Protein AF-0000000079470439 (afdb_homodimer)

Sequence (330 aa):
MTAFVLTSASAAAEPKSEARTAVFQNLIDCKGKTEAAERLACYDAAVSSLDVAEKKGDIVVVDRDQARAARKQAFGFTMPSLAMFDRGEKPEDLDRVTTTVVRAYQGGDRRWTVELEGGAVWAQNDDETLGRAPKPGSKAEIRKASMGYFMNLDGQHAVRARRVKMTAFVLTSASAAAEPKSEARTAVFQNLIDCKGKTEAAERLACYDAAVSSLDVAEKKGDIVVVDRDQARAARKQAFGFTMPSLAMFDRGEKPEDLDRVTTTVVRAYQGGDRRWTVELEGGAVWAQNDDETLGRAPKPGSKAEIRKASMGYFMNLDGQHAVRARRVK

Foldseek 3Di:
DDPPPPDPPPPPPPPPPPDDDPLVVQQVCLVVDDDPVSSVVSNVVSVVVVVVCCVVVVDDDDDLVRLLVVLLLCPQHDDVVSVVSCPPPDPQSNFKDKFWFQDWDADPLRWIWTATPVGWIKTFDDNDDWPDGADGGWIWMWGDDPPAIWIDTNNTDTTGMHTDD/DPPPPPPPPPPPPPPPPPDDDPLVVQQVCLVVDDDPVSSVVSNVVSVVVVVVCCVVVVDDDDDLVRLLVVLLLCPQHDDVVSVVSCPPPDPQSNFKDKFWFQDWDADPLRWIWTATPVGWIKTFDDNDDWPDGADGGWIWMWGDDPPAIWIDTNNTDTTGMHTDD

Radius of gyration: 25.63 Å; Cα contacts (8 Å, |Δi|>4): 500; chains: 2; bounding box: 49×72×101 Å

Secondary structure (DSSP, 8-state):
---------------------HHHHHHHHGGG--SHHHHHHHHHHHHHHHHHHHHHTSEEEEEHHHHHHHHHHHTTS--GGGGGGGTT--HHHHTEEEEEEEEEEE-TTS-EEEEETTS-EEEE-S----SS---TT-EEEEEEETTEEEEEETT---EEEEE--/---------------------HHHHHHHHGGG--SHHHHHHHHHHHHHHHHHHHHHTSEEEEEHHHHHHHHHHHTTS--GGGGGGGTT--HHHHTEEEEEEEEEEE-TTS-EEEEETTS-EEEE-S----SS---TT-EEEEEEETTEEEEEETTPPPEEEEE--

Structure (mmCIF, N/CA/C/O backbone):
data_AF-0000000079470439-model_v1
#
loop_
_entity.id
_entity.type
_entity.pdbx_description
1 polymer 'Uncharacterized protein'
#
loop_
_atom_site.group_PDB
_atom_site.id
_atom_site.type_symbol
_atom_site.label_atom_id
_atom_site.label_alt_id
_atom_site.label_comp_id
_atom_site.label_asym_id
_atom_site.label_entity_id
_atom_site.label_seq_id
_atom_site.pdbx_PDB_ins_code
_atom_site.Cartn_x
_atom_site.Cartn_y
_atom_site.Cartn_z
_atom_site.occupancy
_atom_site.B_iso_or_equiv
_atom_site.auth_seq_id
_atom_site.auth_comp_id
_atom_site.auth_asym_id
_atom_site.auth_atom_id
_atom_site.pdbx_PDB_model_num
ATOM 1 N N . MET A 1 1 ? 21.875 27.172 -49.875 1 40.75 1 MET A N 1
ATOM 2 C CA . MET A 1 1 ? 20.797 26.312 -49.406 1 40.75 1 MET A CA 1
ATOM 3 C C . MET A 1 1 ? 20.938 26.047 -47.906 1 40.75 1 MET A C 1
ATOM 5 O O . MET A 1 1 ? 21.828 25.297 -47.469 1 40.75 1 MET A O 1
ATOM 9 N N . THR A 1 2 ? 20.594 27.047 -47.062 1 48.03 2 THR A N 1
ATOM 10 C CA . THR A 1 2 ? 20.766 27.047 -45.594 1 48.03 2 THR A CA 1
ATOM 11 C C . THR A 1 2 ? 19.734 26.141 -44.938 1 48.03 2 THR A C 1
ATOM 13 O O . THR A 1 2 ? 18.531 26.328 -45.094 1 48.03 2 THR A O 1
ATOM 16 N N . ALA A 1 3 ? 20.125 24.828 -44.688 1 50.94 3 ALA A N 1
ATOM 17 C CA . ALA A 1 3 ? 19.297 23.859 -43.969 1 50.94 3 ALA A CA 1
ATOM 18 C C . ALA A 1 3 ? 18.938 24.344 -42.562 1 50.94 3 ALA A C 1
ATOM 20 O O . ALA A 1 3 ? 19.828 24.656 -41.781 1 50.94 3 ALA A O 1
ATOM 21 N N . PHE A 1 4 ? 17.75 24.953 -42.406 1 51.19 4 PHE A N 1
ATOM 22 C CA . PHE A 1 4 ? 17.266 25.359 -41.094 1 51.19 4 PHE A CA 1
ATOM 23 C C . PHE A 1 4 ? 16.953 24.156 -40.219 1 51.19 4 PHE A C 1
ATOM 25 O O . PHE A 1 4 ? 16.078 23.344 -40.562 1 51.19 4 PHE A O 1
ATOM 32 N N . VAL A 1 5 ? 17.969 23.688 -39.438 1 51.62 5 VAL A N 1
ATOM 33 C CA . VAL A 1 5 ? 17.719 22.625 -38.5 1 51.62 5 VAL A CA 1
ATOM 34 C C . VAL A 1 5 ? 16.766 23.125 -37.406 1 51.62 5 VAL A C 1
ATOM 36 O O . VAL A 1 5 ? 17.094 24.062 -36.688 1 51.62 5 VAL A O 1
ATOM 39 N N . LEU A 1 6 ? 15.469 22.859 -37.562 1 48.62 6 LEU A N 1
ATOM 40 C CA . LEU A 1 6 ? 14.492 23.109 -36.5 1 48.62 6 LEU A CA 1
ATOM 41 C C . LEU A 1 6 ? 14.727 22.172 -35.312 1 48.62 6 LEU A C 1
ATOM 43 O O . LEU A 1 6 ? 14.547 20.953 -35.438 1 48.62 6 LEU A O 1
ATOM 47 N N . THR A 1 7 ? 15.523 22.609 -34.344 1 48.16 7 THR A N 1
ATOM 48 C CA . THR A 1 7 ? 15.648 21.859 -33.094 1 48.16 7 THR A CA 1
ATOM 49 C C . THR A 1 7 ? 14.336 21.891 -32.312 1 48.16 7 THR A C 1
ATOM 51 O O . THR A 1 7 ? 13.82 22.953 -31.984 1 48.16 7 THR A O 1
ATOM 54 N N . SER A 1 8 ? 13.477 20.844 -32.406 1 47.97 8 SER A N 1
ATOM 55 C CA . SER A 1 8 ? 12.305 20.672 -31.547 1 47.97 8 SER A CA 1
ATOM 56 C C . SER A 1 8 ? 12.711 20.438 -30.109 1 47.97 8 SER A C 1
ATOM 58 O O . SER A 1 8 ? 13.43 19.484 -29.797 1 47.97 8 SER A O 1
ATOM 60 N N . ALA A 1 9 ? 12.766 21.469 -29.281 1 46.66 9 ALA A N 1
ATOM 61 C CA . ALA A 1 9 ? 12.938 21.344 -27.844 1 46.66 9 ALA A CA 1
ATOM 62 C C . ALA A 1 9 ? 11.836 20.469 -27.234 1 46.66 9 ALA A C 1
ATOM 64 O O . ALA A 1 9 ? 10.648 20.797 -27.328 1 46.66 9 ALA A O 1
ATOM 65 N N . SER A 1 10 ? 12.031 19.156 -27.094 1 43.12 10 SER A N 1
ATOM 66 C CA . SER A 1 10 ? 11.125 18.297 -26.328 1 43.12 10 SER A CA 1
ATOM 67 C C . SER A 1 10 ? 10.945 18.828 -24.906 1 43.12 10 SER A C 1
ATOM 69 O O . SER A 1 10 ? 11.914 18.969 -24.172 1 43.12 10 SER A O 1
ATOM 71 N N . ALA A 1 11 ? 10.016 19.719 -24.625 1 35.94 11 ALA A N 1
ATOM 72 C CA . ALA A 1 11 ? 9.695 20.062 -23.234 1 35.94 11 ALA A CA 1
ATOM 73 C C . ALA A 1 11 ? 9.57 18.812 -22.375 1 35.94 11 ALA A C 1
ATOM 75 O O . ALA A 1 11 ? 8.695 17.969 -22.609 1 35.94 11 ALA A O 1
ATOM 76 N N . ALA A 1 12 ? 10.625 18.297 -21.734 1 35.34 12 ALA A N 1
ATOM 77 C CA . ALA A 1 12 ? 10.555 17.25 -20.719 1 35.34 12 ALA A CA 1
ATOM 78 C C . ALA A 1 12 ? 9.391 17.484 -19.766 1 35.34 12 ALA A C 1
ATOM 80 O O . ALA A 1 12 ? 9.219 18.594 -19.25 1 35.34 12 ALA A O 1
ATOM 81 N N . ALA A 1 13 ? 8.273 16.828 -19.875 1 38.41 13 ALA A N 1
ATOM 82 C CA . ALA A 1 13 ? 7.164 16.875 -18.922 1 38.41 13 ALA A CA 1
ATOM 83 C C . ALA A 1 13 ? 7.684 16.906 -17.484 1 38.41 13 ALA A C 1
ATOM 85 O O . ALA A 1 13 ? 8.555 16.125 -17.109 1 38.41 13 ALA A O 1
ATOM 86 N N . GLU A 1 14 ? 7.773 18.031 -16.797 1 36.03 14 GLU A N 1
ATOM 87 C CA . GLU A 1 14 ? 8.125 18.094 -15.383 1 36.03 14 GLU A CA 1
ATOM 88 C C . GLU A 1 14 ? 7.512 16.922 -14.609 1 36.03 14 GLU A C 1
ATOM 90 O O . GLU A 1 14 ? 6.395 16.5 -14.906 1 36.03 14 GLU A O 1
ATOM 95 N N . PRO A 1 15 ? 8.281 16.078 -14.172 1 35.53 15 PRO A N 1
ATOM 96 C CA . PRO A 1 15 ? 7.613 15.07 -13.344 1 35.53 15 PRO A CA 1
ATOM 97 C C . PRO A 1 15 ? 6.465 15.648 -12.516 1 35.53 15 PRO A C 1
ATOM 99 O O . PRO A 1 15 ? 6.602 16.734 -11.945 1 35.53 15 PRO A O 1
ATOM 102 N N . LYS A 1 16 ? 5.285 15.594 -13.016 1 37.78 16 LYS A N 1
ATOM 103 C CA . LYS A 1 16 ? 4.141 16.016 -12.211 1 37.78 16 LYS A CA 1
ATOM 104 C C . LYS A 1 16 ? 4.441 15.898 -10.719 1 37.78 16 LYS A C 1
ATOM 106 O O . LYS A 1 16 ? 4.715 14.812 -10.219 1 37.78 16 LYS A O 1
ATOM 111 N N . SER A 1 17 ? 5.195 16.766 -10.023 1 42.69 17 SER A N 1
ATOM 112 C CA . SER A 1 17 ? 5.328 16.828 -8.57 1 42.69 17 SER A CA 1
ATOM 113 C C . SER A 1 17 ? 4.152 16.156 -7.875 1 42.69 17 SER A C 1
ATOM 115 O O . SER A 1 17 ? 2.992 16.406 -8.211 1 42.69 17 SER A O 1
ATOM 117 N N . GLU A 1 18 ? 4.195 14.969 -7.504 1 52.44 18 GLU A N 1
ATOM 118 C CA . GLU A 1 18 ? 3.152 14.297 -6.734 1 52.44 18 GLU A CA 1
ATOM 119 C C . GLU A 1 18 ? 2.42 15.281 -5.824 1 52.44 18 GLU A C 1
ATOM 121 O O . GLU A 1 18 ? 3.033 15.906 -4.953 1 52.44 18 GLU A O 1
ATOM 126 N N . ALA A 1 19 ? 1.409 16.062 -6.23 1 60.09 19 ALA A N 1
ATOM 127 C CA . ALA A 1 19 ? 0.639 17.188 -5.727 1 60.09 19 ALA A CA 1
ATOM 128 C C . ALA A 1 19 ? 0.191 16.953 -4.285 1 60.09 19 ALA A C 1
ATOM 130 O O . ALA A 1 19 ? -0.31 15.875 -3.955 1 60.09 19 ALA A O 1
ATOM 131 N N . ARG A 1 20 ? 0.868 17.734 -3.291 1 73.56 20 ARG A N 1
ATOM 132 C CA . ARG A 1 20 ? 0.376 17.828 -1.921 1 73.56 20 ARG A CA 1
ATOM 133 C C . ARG A 1 20 ? -1.144 17.953 -1.893 1 73.56 20 ARG A C 1
ATOM 135 O O . ARG A 1 20 ? -1.734 18.594 -2.768 1 73.56 20 ARG A O 1
ATOM 142 N N . THR A 1 21 ? -1.7 17.281 -1.004 1 89.25 21 THR A N 1
ATOM 143 C CA . THR A 1 21 ? -3.141 17.422 -0.837 1 89.25 21 THR A CA 1
ATOM 144 C C . THR A 1 21 ? -3.51 18.875 -0.593 1 89.25 21 THR A C 1
ATOM 146 O O . THR A 1 21 ? -2.73 19.641 -0.006 1 89.25 21 THR A O 1
ATOM 149 N N . ALA A 1 22 ? -4.602 19.344 -1.025 1 91.69 22 ALA A N 1
ATOM 150 C CA . ALA A 1 22 ? -5.031 20.734 -0.934 1 91.69 22 ALA A CA 1
ATOM 151 C C . ALA A 1 22 ? -5.039 21.203 0.515 1 91.69 22 ALA A C 1
ATOM 153 O O . ALA A 1 22 ? -4.586 22.312 0.813 1 91.69 22 ALA A O 1
ATOM 154 N N . VAL A 1 23 ? -5.52 20.406 1.361 1 93.81 23 VAL A N 1
ATOM 155 C CA . VAL A 1 23 ? -5.641 20.797 2.76 1 93.81 23 VAL A CA 1
ATOM 156 C C . VAL A 1 23 ? -4.254 21 3.365 1 93.81 23 VAL A C 1
ATOM 158 O O . VAL A 1 23 ? -4.043 21.922 4.156 1 93.81 23 VAL A O 1
ATOM 161 N N . PHE A 1 24 ? -3.334 20.172 3.002 1 96.19 24 PHE A N 1
ATOM 162 C CA . PHE A 1 24 ? -1.969 20.297 3.496 1 96.19 24 PHE A CA 1
ATOM 163 C C . PHE A 1 24 ? -1.303 21.547 2.918 1 96.19 24 PHE A C 1
ATOM 165 O O . PHE A 1 24 ? -0.647 22.297 3.643 1 96.19 24 PHE A O 1
ATOM 172 N N . GLN A 1 25 ? -1.511 21.766 1.642 1 96 25 GLN A N 1
ATOM 173 C CA . GLN A 1 25 ? -0.935 22.953 0.997 1 96 25 GLN A CA 1
ATOM 174 C C . GLN A 1 25 ? -1.477 24.234 1.613 1 96 25 GLN A C 1
ATOM 176 O O . GLN A 1 25 ? -0.746 25.219 1.754 1 96 25 GLN A O 1
ATOM 181 N N . ASN A 1 26 ? -2.75 24.234 1.947 1 96.94 26 ASN A N 1
ATOM 182 C CA . ASN A 1 26 ? -3.34 25.406 2.598 1 96.94 26 ASN A CA 1
ATOM 183 C C . ASN A 1 26 ? -2.631 25.734 3.908 1 96.94 26 ASN A C 1
ATOM 185 O O . ASN A 1 26 ? -2.41 26.906 4.223 1 96.94 26 ASN A O 1
ATOM 189 N N . LEU A 1 27 ? -2.281 24.703 4.645 1 98.06 27 LEU A N 1
ATOM 190 C CA . LEU A 1 27 ? -1.555 24.906 5.895 1 98.06 27 LEU A CA 1
ATOM 191 C C . LEU A 1 27 ? -0.186 25.531 5.637 1 98.06 27 LEU A C 1
ATOM 193 O O . LEU A 1 27 ? 0.184 26.516 6.285 1 98.06 27 LEU A O 1
ATOM 197 N N . ILE A 1 28 ? 0.499 25 4.691 1 97.31 28 ILE A N 1
ATOM 198 C CA . ILE A 1 28 ? 1.848 25.469 4.395 1 97.31 28 ILE A CA 1
ATOM 199 C C . ILE A 1 28 ? 1.796 26.906 3.895 1 97.31 28 ILE A C 1
ATOM 201 O O . ILE A 1 28 ? 2.664 27.719 4.227 1 97.31 28 ILE A O 1
ATOM 205 N N . ASP A 1 29 ? 0.798 27.25 3.16 1 97.5 29 ASP A N 1
ATOM 206 C CA . ASP A 1 29 ? 0.661 28.594 2.592 1 97.5 29 ASP A CA 1
ATOM 207 C C . ASP A 1 29 ? 0.5 29.641 3.691 1 97.5 29 ASP A C 1
ATOM 209 O O . ASP A 1 29 ? 0.772 30.828 3.475 1 97.5 29 ASP A O 1
ATOM 213 N N . CYS A 1 30 ? 0.038 29.266 4.789 1 98.69 30 CYS A N 1
ATOM 214 C CA . CYS A 1 30 ? -0.15 30.203 5.891 1 98.69 30 CYS A CA 1
ATOM 215 C C . CYS A 1 30 ? 1.183 30.797 6.336 1 98.69 30 CYS A C 1
ATOM 217 O O . CYS A 1 30 ? 1.224 31.906 6.883 1 98.69 30 CYS A O 1
ATOM 219 N N . LYS A 1 31 ? 2.223 30.062 6.18 1 97.25 31 LYS A N 1
ATOM 220 C CA . LYS A 1 31 ? 3.551 30.547 6.555 1 97.25 31 LYS A CA 1
ATOM 221 C C . LYS A 1 31 ? 3.895 31.844 5.84 1 97.25 31 LYS A C 1
ATOM 223 O O . LYS A 1 31 ? 4.723 32.625 6.32 1 97.25 31 LYS A O 1
ATOM 228 N N . GLY A 1 32 ? 3.268 32.094 4.766 1 97.06 32 GLY A N 1
ATOM 229 C CA . GLY A 1 32 ? 3.617 33.219 3.928 1 97.06 32 GLY A CA 1
ATOM 230 C C . GLY A 1 32 ? 2.965 34.531 4.375 1 97.06 32 GLY A C 1
ATOM 231 O O . GLY A 1 32 ? 3.322 35.594 3.898 1 97.06 32 GLY A O 1
ATOM 232 N N . LYS A 1 33 ? 2.02 34.438 5.305 1 98.12 33 LYS A N 1
ATOM 233 C CA . LYS A 1 33 ? 1.367 35.625 5.816 1 98.12 33 LYS A CA 1
ATOM 234 C C . LYS A 1 33 ? 2.279 36.406 6.777 1 98.12 33 LYS A C 1
ATOM 236 O O . LYS A 1 33 ? 2.791 35.812 7.738 1 98.12 33 LYS A O 1
ATOM 241 N N . THR A 1 34 ? 2.414 37.75 6.652 1 97 34 THR A N 1
ATOM 242 C CA . THR A 1 34 ? 3.383 38.531 7.41 1 97 34 THR A CA 1
ATOM 243 C C . THR A 1 34 ? 2.748 39.094 8.68 1 97 34 THR A C 1
ATOM 245 O O . THR A 1 34 ? 3.412 39.219 9.711 1 97 34 THR A O 1
ATOM 248 N N . GLU A 1 35 ? 1.413 39.406 8.562 1 98 35 GLU A N 1
ATOM 249 C CA . GLU A 1 35 ? 0.72 39.938 9.734 1 98 35 GLU A CA 1
ATOM 250 C C . GLU A 1 35 ? 0.381 38.844 10.727 1 98 35 GLU A C 1
ATOM 252 O O . GLU A 1 35 ? -0.268 37.844 10.367 1 98 35 GLU A O 1
ATOM 257 N N . ALA A 1 36 ? 0.768 39 11.93 1 97.69 36 ALA A N 1
ATOM 258 C CA . ALA A 1 36 ? 0.668 37.938 12.945 1 97.69 36 ALA A CA 1
ATOM 259 C C . ALA A 1 36 ? -0.779 37.5 13.133 1 97.69 36 ALA A C 1
ATOM 261 O O . ALA A 1 36 ? -1.064 36.281 13.188 1 97.69 36 ALA A O 1
ATOM 262 N N . ALA A 1 37 ? -1.664 38.469 13.273 1 97.56 37 ALA A N 1
ATOM 263 C CA . ALA A 1 37 ? -3.062 38.125 13.516 1 97.56 37 ALA A CA 1
ATOM 264 C C . ALA A 1 37 ? -3.652 37.375 12.328 1 97.56 37 ALA A C 1
ATOM 266 O O . ALA A 1 37 ? -4.422 36.406 12.508 1 97.56 37 ALA A O 1
ATOM 267 N N . GLU A 1 38 ? -3.238 37.812 11.141 1 98.19 38 GLU A N 1
ATOM 268 C CA . GLU A 1 38 ? -3.711 37.125 9.938 1 98.19 38 GLU A CA 1
ATOM 269 C C . GLU A 1 38 ? -3.141 35.719 9.836 1 98.19 38 GLU A C 1
ATOM 271 O O . GLU A 1 38 ? -3.844 34.781 9.445 1 98.19 38 GLU A O 1
ATOM 276 N N . ARG A 1 39 ? -1.896 35.562 10.156 1 98.62 39 ARG A N 1
ATOM 277 C CA . ARG A 1 39 ? -1.234 34.281 10.117 1 98.62 39 ARG A CA 1
ATOM 278 C C . ARG A 1 39 ? -1.85 33.312 11.133 1 98.62 39 ARG A C 1
ATOM 280 O O . ARG A 1 39 ? -2.121 32.156 10.812 1 98.62 39 ARG A O 1
ATOM 287 N N . LEU A 1 40 ? -2.111 33.812 12.305 1 98.75 40 LEU A N 1
ATOM 288 C CA . LEU A 1 40 ? -2.727 33 13.336 1 98.75 40 LEU A CA 1
ATOM 289 C C . LEU A 1 40 ? -4.109 32.531 12.906 1 98.75 40 LEU A C 1
ATOM 291 O O . LEU A 1 40 ? -4.461 31.344 13.094 1 98.75 40 LEU A O 1
ATOM 295 N N . ALA A 1 41 ? -4.914 33.5 12.359 1 98.56 41 ALA A N 1
ATOM 296 C CA . ALA A 1 41 ? -6.246 33.125 11.891 1 98.56 41 ALA A CA 1
ATOM 297 C C . ALA A 1 41 ? -6.168 32.062 10.789 1 98.56 41 ALA A C 1
ATOM 299 O O . ALA A 1 41 ? -7 31.156 10.727 1 98.56 41 ALA A O 1
ATOM 300 N N . CYS A 1 42 ? -5.168 32.219 9.906 1 98.88 42 CYS A N 1
ATOM 301 C CA . CYS A 1 42 ? -4.922 31.25 8.844 1 98.88 42 CYS A CA 1
ATOM 302 C C . CYS A 1 42 ? -4.59 29.875 9.414 1 98.88 42 CYS A C 1
ATOM 304 O O . CYS A 1 42 ? -5.168 28.875 9 1 98.88 42 CYS A O 1
ATOM 306 N N . TYR A 1 43 ? -3.713 29.812 10.352 1 98.81 43 TYR A N 1
ATOM 307 C CA . TYR A 1 43 ? -3.34 28.562 11 1 98.81 43 TYR A CA 1
ATOM 308 C C . TYR A 1 43 ? -4.539 27.922 11.695 1 98.81 43 TYR A C 1
ATOM 310 O O . TYR A 1 43 ? -4.773 26.719 11.57 1 98.81 43 TYR A O 1
ATOM 318 N N . ASP A 1 44 ? -5.312 28.734 12.406 1 98.69 44 ASP A N 1
ATOM 319 C CA . ASP A 1 44 ? -6.477 28.203 13.109 1 98.69 44 ASP A CA 1
ATOM 320 C C . ASP A 1 44 ? -7.434 27.516 12.141 1 98.69 44 ASP A C 1
ATOM 322 O O . ASP A 1 44 ? -7.895 26.406 12.398 1 98.69 44 ASP A O 1
ATOM 326 N N . ALA A 1 45 ? -7.633 28.172 11.055 1 98.5 45 ALA A N 1
ATOM 327 C CA . ALA A 1 45 ? -8.555 27.625 10.062 1 98.5 45 ALA A CA 1
ATOM 328 C C . ALA A 1 45 ? -7.977 26.391 9.398 1 98.5 45 ALA A C 1
ATOM 330 O O . ALA A 1 45 ? -8.664 25.375 9.266 1 98.5 45 ALA A O 1
ATOM 331 N N . ALA A 1 46 ? -6.734 26.453 9.016 1 98.5 46 ALA A N 1
ATOM 332 C CA . ALA A 1 46 ? -6.102 25.375 8.281 1 98.5 46 ALA A CA 1
ATOM 333 C C . ALA A 1 46 ? -5.934 24.141 9.156 1 98.5 46 ALA A C 1
ATOM 335 O O . ALA A 1 46 ? -6.172 23.016 8.711 1 98.5 46 ALA A O 1
ATOM 336 N N . VAL A 1 47 ? -5.523 24.328 10.375 1 98.44 47 VAL A N 1
ATOM 337 C CA . VAL A 1 47 ? -5.301 23.203 11.281 1 98.44 47 VAL A CA 1
ATOM 338 C C . VAL A 1 47 ? -6.633 22.531 11.617 1 98.44 47 VAL A C 1
ATOM 340 O O . VAL A 1 47 ? -6.711 21.297 11.695 1 98.44 47 VAL A O 1
ATOM 343 N N . SER A 1 48 ? -7.66 23.375 11.82 1 97.69 48 SER A N 1
ATOM 344 C CA . SER A 1 48 ? -8.984 22.797 12.062 1 97.69 48 SER A CA 1
ATOM 345 C C . SER A 1 48 ? -9.445 21.953 10.883 1 97.69 48 SER A C 1
ATOM 347 O O . SER A 1 48 ? -9.945 20.844 11.07 1 97.69 48 SER A O 1
ATOM 349 N N . SER A 1 49 ? -9.219 22.453 9.734 1 97.62 49 SER A N 1
ATOM 350 C CA . SER A 1 49 ? -9.602 21.719 8.539 1 97.62 49 SER A CA 1
ATOM 351 C C . SER A 1 49 ? -8.789 20.438 8.398 1 97.62 49 SER A C 1
ATOM 353 O O . SER A 1 49 ? -9.328 19.391 8.031 1 97.62 49 SER A O 1
ATOM 355 N N . LEU A 1 50 ? -7.52 20.5 8.648 1 96.81 50 LEU A N 1
ATOM 356 C CA . LEU A 1 50 ? -6.641 19.328 8.555 1 96.81 50 LEU A CA 1
ATOM 357 C C . LEU A 1 50 ? -7.035 18.266 9.578 1 96.81 50 LEU A C 1
ATOM 359 O O . LEU A 1 50 ? -7.066 17.078 9.258 1 96.81 50 LEU A O 1
ATOM 363 N N . ASP A 1 51 ? -7.332 18.688 10.773 1 96 51 ASP A N 1
ATOM 364 C CA . ASP A 1 51 ? -7.746 17.781 11.844 1 96 51 ASP A CA 1
ATOM 365 C C . ASP A 1 51 ? -9.016 17.031 11.453 1 96 51 ASP A C 1
ATOM 367 O O . ASP A 1 51 ? -9.086 15.805 11.594 1 96 51 ASP A O 1
ATOM 371 N N . VAL A 1 52 ? -10.031 17.766 10.938 1 95.5 52 VAL A N 1
ATOM 372 C CA . VAL A 1 52 ? -11.305 17.172 10.531 1 95.5 52 VAL A CA 1
ATOM 373 C C . VAL A 1 52 ? -11.07 16.188 9.375 1 95.5 52 VAL A C 1
ATOM 375 O O . VAL A 1 52 ? -11.617 15.086 9.367 1 95.5 52 VAL A O 1
ATOM 378 N N . ALA A 1 53 ? -10.219 16.578 8.422 1 95.94 53 ALA A N 1
ATOM 379 C CA . ALA A 1 53 ? -9.93 15.734 7.27 1 95.94 53 ALA A CA 1
ATOM 380 C C . ALA A 1 53 ? -9.266 14.422 7.691 1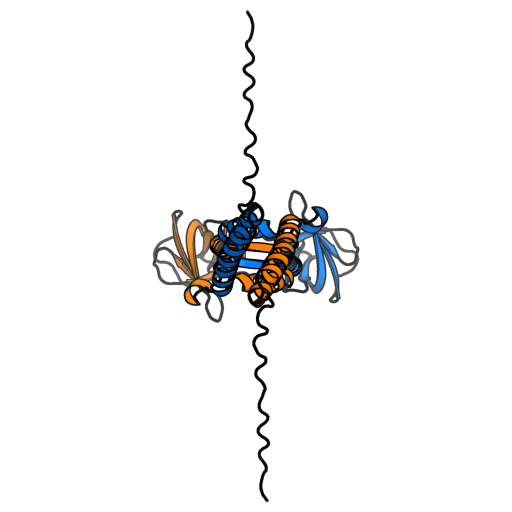 95.94 53 ALA A C 1
ATOM 382 O O . ALA A 1 53 ? -9.594 13.359 7.164 1 95.94 53 ALA A O 1
ATOM 383 N N . GLU A 1 54 ? -8.289 14.5 8.57 1 94.56 54 GLU A N 1
ATOM 384 C CA . GLU A 1 54 ? -7.609 13.305 9.055 1 94.56 54 GLU A CA 1
ATOM 385 C C . GLU A 1 54 ? -8.57 12.398 9.82 1 94.56 54 GLU A C 1
ATOM 387 O O . GLU A 1 54 ? -8.578 11.18 9.602 1 94.56 54 GLU A O 1
ATOM 392 N N . LYS A 1 55 ? -9.461 12.945 10.633 1 92.44 55 LYS A N 1
ATOM 393 C CA . LYS A 1 55 ? -10.398 12.164 11.438 1 92.44 55 LYS A CA 1
ATOM 394 C C . LYS A 1 55 ? -11.43 11.461 10.555 1 92.44 55 LYS A C 1
ATOM 396 O O . LYS A 1 55 ? -11.844 10.344 10.852 1 92.44 55 LYS A O 1
ATOM 401 N N . LYS A 1 56 ? -11.727 12.094 9.484 1 93.12 56 LYS A N 1
ATOM 402 C CA . LYS A 1 56 ? -12.727 11.523 8.586 1 93.12 56 LYS A CA 1
ATOM 403 C C . LYS A 1 56 ? -12.086 10.555 7.598 1 93.12 56 LYS A C 1
ATOM 405 O O . LYS A 1 56 ? -12.797 9.852 6.871 1 93.12 56 LYS A O 1
ATOM 410 N N . GLY A 1 57 ? -10.766 10.602 7.535 1 92.38 57 GLY A N 1
ATOM 411 C CA . GLY A 1 57 ? -10.07 9.703 6.625 1 92.38 57 GLY A CA 1
ATOM 412 C C . GLY A 1 57 ? -9.891 10.281 5.234 1 92.38 57 GLY A C 1
ATOM 413 O O . GLY A 1 57 ? -9.516 9.57 4.301 1 92.38 57 GLY A O 1
ATOM 414 N N . ASP A 1 58 ? -10.211 11.539 5.113 1 94.94 58 ASP A N 1
ATOM 415 C CA . ASP A 1 58 ? -10 12.188 3.822 1 94.94 58 ASP A CA 1
ATOM 416 C C . ASP A 1 58 ? -8.516 12.32 3.514 1 94.94 58 ASP A C 1
ATOM 418 O O . ASP A 1 58 ? -8.125 12.43 2.348 1 94.94 58 ASP A O 1
ATOM 422 N N . ILE A 1 59 ? -7.719 12.359 4.562 1 95.06 59 ILE A N 1
ATOM 423 C CA . ILE A 1 59 ? -6.266 12.266 4.441 1 95.06 59 ILE A CA 1
ATOM 424 C C . ILE A 1 59 ? -5.719 11.312 5.504 1 95.06 59 ILE A C 1
ATOM 426 O O . ILE A 1 59 ? -6.352 11.109 6.543 1 95.06 59 ILE A O 1
ATOM 430 N N . VAL A 1 60 ? -4.688 10.742 5.176 1 94.12 60 VAL A N 1
ATOM 431 C CA . VAL A 1 60 ? -3.955 9.891 6.109 1 94.12 60 VAL A CA 1
ATOM 432 C C . VAL A 1 60 ? -2.488 10.32 6.152 1 94.12 60 VAL A C 1
ATOM 434 O O . VAL A 1 60 ? -1.861 10.516 5.109 1 94.12 60 VAL A O 1
ATOM 437 N N . VAL A 1 61 ? -2.033 10.555 7.293 1 94.69 61 VAL A N 1
ATOM 438 C CA . VAL A 1 61 ? -0.626 10.891 7.48 1 94.69 61 VAL A CA 1
ATOM 439 C C . VAL A 1 61 ? 0.164 9.641 7.848 1 94.69 61 VAL A C 1
ATOM 441 O O . VAL A 1 61 ? -0.069 9.039 8.898 1 94.69 61 VAL A O 1
ATOM 444 N N . VAL A 1 62 ? 1.088 9.305 7.012 1 94.19 62 VAL A N 1
ATOM 445 C CA . VAL A 1 62 ? 1.859 8.078 7.156 1 94.19 62 VAL A CA 1
ATOM 446 C C . VAL A 1 62 ? 3.312 8.414 7.484 1 94.19 62 VAL A C 1
ATOM 448 O O . VAL A 1 62 ? 3.934 9.234 6.809 1 94.19 62 VAL A O 1
ATOM 451 N N . ASP A 1 63 ? 3.834 7.812 8.508 1 94.25 63 ASP A N 1
ATOM 452 C CA . ASP A 1 63 ? 5.234 8.086 8.812 1 94.25 63 ASP A CA 1
ATOM 453 C C . ASP A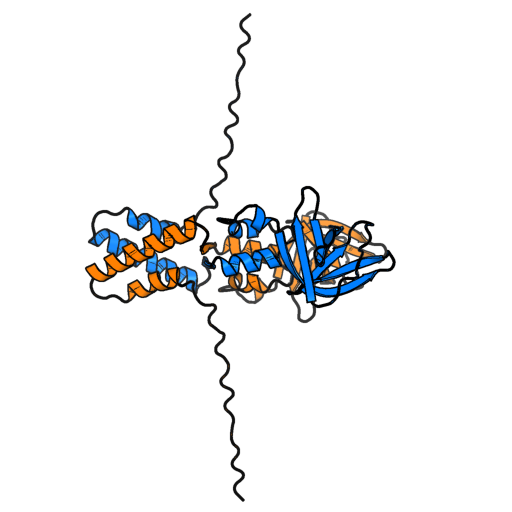 1 63 ? 6.156 7.141 8.039 1 94.25 63 ASP A C 1
ATOM 455 O O . ASP A 1 63 ? 5.691 6.195 7.398 1 94.25 63 ASP A O 1
ATOM 459 N N . ARG A 1 64 ? 7.391 7.312 8.188 1 93.31 64 ARG A N 1
ATOM 460 C CA . ARG A 1 64 ? 8.398 6.605 7.402 1 93.31 64 ARG A CA 1
ATOM 461 C C . ARG A 1 64 ? 8.398 5.117 7.723 1 93.31 64 ARG A C 1
ATOM 463 O O . ARG A 1 64 ? 8.555 4.281 6.824 1 93.31 64 ARG A O 1
ATOM 470 N N . ASP A 1 65 ? 8.242 4.742 8.945 1 93.31 65 ASP A N 1
ATOM 471 C CA . ASP A 1 65 ? 8.25 3.334 9.328 1 93.31 65 ASP A CA 1
ATOM 472 C C . ASP A 1 65 ? 7.051 2.6 8.734 1 93.31 65 ASP A C 1
ATOM 474 O O . ASP A 1 65 ? 7.188 1.485 8.219 1 93.31 65 ASP A O 1
ATOM 478 N N . GLN A 1 66 ? 5.953 3.242 8.758 1 93.56 66 GLN A N 1
ATOM 479 C CA . GLN A 1 66 ? 4.75 2.672 8.164 1 93.56 66 GLN A CA 1
ATOM 480 C C . GLN A 1 66 ? 4.895 2.543 6.652 1 93.56 66 GLN A C 1
ATOM 482 O O . GLN A 1 66 ? 4.508 1.528 6.07 1 93.56 66 GLN A O 1
ATOM 487 N N . ALA A 1 67 ? 5.445 3.568 6.043 1 94.06 67 ALA A N 1
ATOM 488 C CA . ALA A 1 67 ? 5.672 3.543 4.602 1 94.06 67 ALA A CA 1
ATOM 489 C C . ALA A 1 67 ? 6.617 2.412 4.211 1 94.06 67 ALA A C 1
ATOM 491 O O . ALA A 1 67 ? 6.367 1.69 3.242 1 94.06 67 ALA A O 1
ATOM 492 N N . ARG A 1 68 ? 7.66 2.258 4.965 1 93.44 68 ARG A N 1
ATOM 493 C CA . ARG A 1 68 ? 8.641 1.206 4.703 1 93.44 68 ARG A CA 1
ATOM 494 C C . ARG A 1 68 ? 8.016 -0.176 4.883 1 93.44 68 ARG A C 1
ATOM 496 O O . ARG A 1 68 ? 8.297 -1.092 4.105 1 93.44 68 ARG A O 1
ATOM 503 N N . ALA A 1 69 ? 7.152 -0.32 5.809 1 93 69 ALA A N 1
ATOM 504 C CA . ALA A 1 69 ? 6.469 -1.593 6.027 1 93 69 ALA A CA 1
ATOM 505 C C . ALA A 1 69 ? 5.555 -1.933 4.855 1 93 69 ALA A C 1
ATOM 507 O O . ALA A 1 69 ? 5.512 -3.08 4.406 1 93 69 ALA A O 1
ATOM 508 N N . ALA A 1 70 ? 4.859 -0.935 4.418 1 93.69 70 ALA A N 1
ATOM 509 C CA . ALA A 1 70 ? 3.977 -1.132 3.27 1 93.69 70 ALA A CA 1
ATOM 510 C C . ALA A 1 70 ? 4.773 -1.518 2.025 1 93.69 70 ALA A C 1
ATOM 512 O O . ALA A 1 70 ? 4.398 -2.447 1.306 1 93.69 70 ALA A O 1
ATOM 513 N N . ARG A 1 71 ? 5.855 -0.874 1.831 1 93.69 71 ARG A N 1
ATOM 514 C CA . ARG A 1 71 ? 6.703 -1.167 0.681 1 93.69 71 ARG A CA 1
ATOM 515 C C . ARG A 1 71 ? 7.277 -2.578 0.768 1 93.69 71 ARG A C 1
ATOM 517 O O . ARG A 1 71 ? 7.297 -3.307 -0.225 1 93.69 71 ARG A O 1
ATOM 524 N N . LYS A 1 72 ? 7.777 -2.908 1.908 1 92.38 72 LYS A N 1
ATOM 525 C CA . LYS A 1 72 ? 8.328 -4.242 2.115 1 92.38 72 LYS A CA 1
ATOM 526 C C . LYS A 1 72 ? 7.289 -5.32 1.826 1 92.38 72 LYS A C 1
ATOM 528 O O . LYS A 1 72 ? 7.586 -6.32 1.17 1 92.38 72 LYS A O 1
ATOM 533 N N . GLN A 1 73 ? 6.137 -5.113 2.289 1 93 73 GLN A N 1
ATOM 534 C CA . GLN A 1 73 ? 5.066 -6.086 2.092 1 93 73 GLN A CA 1
ATOM 535 C C . GLN A 1 73 ? 4.684 -6.191 0.619 1 93 73 GLN A C 1
ATOM 537 O O . GLN A 1 73 ? 4.316 -7.27 0.141 1 93 73 GLN A O 1
ATOM 542 N N . ALA A 1 74 ? 4.777 -5.07 -0.061 1 93.06 74 ALA A N 1
ATOM 543 C CA . ALA A 1 74 ? 4.367 -5.02 -1.462 1 93.06 74 ALA A CA 1
ATOM 544 C C . ALA A 1 74 ? 5.527 -5.387 -2.387 1 93.06 74 ALA A C 1
ATOM 546 O O . ALA A 1 74 ? 5.355 -5.453 -3.605 1 93.06 74 ALA A O 1
ATOM 547 N N . PHE A 1 75 ? 6.746 -5.598 -1.804 1 94.62 75 PHE A N 1
ATOM 548 C CA . PHE A 1 75 ? 7.93 -5.844 -2.621 1 94.62 75 PHE A CA 1
ATOM 549 C C . PHE A 1 75 ? 7.734 -7.074 -3.498 1 94.62 75 PHE A C 1
ATOM 551 O O . PHE A 1 75 ? 7.316 -8.125 -3.018 1 94.62 75 PHE A O 1
ATOM 558 N N . GLY A 1 76 ? 7.977 -6.883 -4.809 1 92.62 76 GLY A N 1
ATOM 559 C CA . GLY A 1 76 ? 7.812 -7.969 -5.762 1 92.62 76 GLY A CA 1
ATOM 560 C C . GLY A 1 76 ? 6.5 -7.91 -6.516 1 92.62 76 GLY A C 1
ATOM 561 O O . GLY A 1 76 ? 6.301 -8.641 -7.488 1 92.62 76 GLY A O 1
ATOM 562 N N . PHE A 1 77 ? 5.613 -7.102 -6.023 1 90.31 77 PHE A N 1
ATOM 563 C CA . PHE A 1 77 ? 4.371 -6.848 -6.742 1 90.31 77 PHE A CA 1
ATOM 564 C C . PHE A 1 77 ? 4.438 -5.52 -7.488 1 90.31 77 PHE A C 1
ATOM 566 O O . PHE A 1 77 ? 5.293 -4.684 -7.199 1 90.31 77 PHE A O 1
ATOM 573 N N . THR A 1 78 ? 3.578 -5.402 -8.508 1 87.19 78 THR A N 1
ATOM 574 C CA . THR A 1 78 ? 3.49 -4.148 -9.242 1 87.19 78 THR A CA 1
ATOM 575 C C . THR A 1 78 ? 2.426 -3.238 -8.633 1 87.19 78 THR A C 1
ATOM 577 O O . THR A 1 78 ? 1.236 -3.387 -8.914 1 87.19 78 THR A O 1
ATOM 580 N N . MET A 1 79 ? 2.904 -2.262 -7.844 1 89.19 79 MET A N 1
ATOM 581 C CA . MET A 1 79 ? 1.989 -1.365 -7.145 1 89.19 79 MET A CA 1
ATOM 582 C C . MET A 1 79 ? 2.398 0.091 -7.336 1 89.19 79 MET A C 1
ATOM 584 O O . MET A 1 79 ? 2.842 0.747 -6.391 1 89.19 79 MET A O 1
ATOM 588 N N . PRO A 1 80 ? 2.102 0.637 -8.461 1 91.38 80 PRO A N 1
ATOM 589 C CA . PRO A 1 80 ? 2.502 2.021 -8.727 1 91.38 80 PRO A CA 1
ATOM 590 C C . PRO A 1 80 ? 1.862 3.016 -7.758 1 91.38 80 PRO A C 1
ATOM 592 O O . PRO A 1 80 ? 2.42 4.09 -7.512 1 91.38 80 PRO A O 1
ATOM 595 N N . SER A 1 81 ? 0.742 2.67 -7.203 1 91.25 81 SER A N 1
ATOM 596 C CA . SER A 1 81 ? 0.027 3.557 -6.289 1 91.25 81 SER A CA 1
ATOM 597 C C . SER A 1 81 ? 0.819 3.783 -5.008 1 91.25 81 SER A C 1
ATOM 599 O O . SER A 1 81 ? 0.557 4.738 -4.27 1 91.25 81 SER A O 1
ATOM 601 N N . LEU A 1 82 ? 1.773 2.932 -4.73 1 93.12 82 LEU A N 1
ATOM 602 C CA . LEU A 1 82 ? 2.541 3.045 -3.498 1 93.12 82 LEU A CA 1
ATOM 603 C C . LEU A 1 82 ? 3.83 3.826 -3.729 1 93.12 82 LEU A C 1
ATOM 605 O O . LEU A 1 82 ? 4.656 3.951 -2.822 1 93.12 82 LEU A O 1
ATOM 609 N N . ALA A 1 83 ? 4.016 4.367 -4.938 1 92.44 83 ALA A N 1
ATOM 610 C CA . ALA A 1 83 ? 5.219 5.121 -5.281 1 92.44 83 ALA A CA 1
ATOM 611 C C . ALA A 1 83 ? 5.375 6.344 -4.387 1 92.44 83 ALA A C 1
ATOM 613 O O . ALA A 1 83 ? 6.48 6.879 -4.242 1 92.44 83 ALA A O 1
ATOM 614 N N . MET A 1 84 ? 4.258 6.805 -3.77 1 89.94 84 MET A N 1
ATOM 615 C CA . MET A 1 84 ? 4.281 7.945 -2.861 1 89.94 84 MET A CA 1
ATOM 616 C C . MET A 1 84 ? 5.145 7.652 -1.639 1 89.94 84 MET A C 1
ATOM 618 O O . MET A 1 84 ? 5.645 8.57 -0.992 1 89.94 84 MET A O 1
ATOM 622 N N . PHE A 1 85 ? 5.379 6.363 -1.374 1 93.12 85 PHE A N 1
ATOM 623 C CA . PHE A 1 85 ? 6.152 5.957 -0.206 1 93.12 85 PHE A CA 1
ATOM 624 C C . PHE A 1 85 ? 7.641 5.922 -0.529 1 93.12 85 PHE A C 1
ATOM 626 O O . PHE A 1 85 ? 8.469 5.699 0.358 1 93.12 85 PHE A O 1
ATOM 633 N N . ASP A 1 86 ? 7.977 6.176 -1.788 1 92.81 86 ASP A N 1
ATOM 634 C CA . ASP A 1 86 ? 9.375 6.113 -2.201 1 92.81 86 ASP A CA 1
ATOM 635 C C . ASP A 1 86 ? 10.102 7.422 -1.896 1 92.81 86 ASP A C 1
ATOM 637 O O . ASP A 1 86 ? 11.328 7.473 -1.897 1 92.81 86 ASP A O 1
ATOM 641 N N . ARG A 1 87 ? 9.328 8.414 -1.571 1 87.5 87 ARG A N 1
ATOM 642 C CA . ARG A 1 87 ? 9.906 9.742 -1.379 1 87.5 87 ARG A CA 1
ATOM 643 C C . ARG A 1 87 ? 10.875 9.75 -0.204 1 87.5 87 ARG A C 1
ATOM 645 O O . ARG A 1 87 ? 10.539 9.297 0.892 1 87.5 87 ARG A O 1
ATOM 652 N N . GLY A 1 88 ? 12.031 10.266 -0.5 1 89 88 GLY A N 1
ATOM 653 C CA . GLY A 1 88 ? 13.016 10.414 0.556 1 89 88 GLY A CA 1
ATOM 654 C C . GLY A 1 88 ? 13.844 9.156 0.783 1 89 88 GLY A C 1
ATOM 655 O O . GLY A 1 88 ? 14.758 9.148 1.61 1 89 88 GLY A O 1
ATOM 656 N N . GLU A 1 89 ? 13.531 8.133 0.091 1 92 89 GLU A N 1
ATOM 657 C CA . GLU A 1 89 ? 14.266 6.883 0.25 1 92 89 GLU A CA 1
ATOM 658 C C . GLU A 1 89 ? 15.438 6.801 -0.731 1 92 89 GLU A C 1
ATOM 660 O O . GLU A 1 89 ? 15.375 7.367 -1.825 1 92 89 GLU A O 1
ATOM 665 N N . LYS A 1 90 ? 16.453 6.191 -0.274 1 92.06 90 LYS A N 1
ATOM 666 C CA . LYS A 1 90 ? 17.578 5.953 -1.17 1 92.06 90 LYS A CA 1
ATOM 667 C C . LYS A 1 90 ? 17.266 4.848 -2.174 1 92.06 90 LYS A C 1
ATOM 669 O O . LYS A 1 90 ? 16.609 3.861 -1.832 1 92.06 90 LYS A O 1
ATOM 674 N N . PRO A 1 91 ? 17.75 4.988 -3.373 1 89.62 91 PRO A N 1
ATOM 675 C CA . PRO A 1 91 ? 17.484 3.977 -4.398 1 89.62 91 PRO A CA 1
ATOM 676 C C . PRO A 1 91 ? 17.859 2.566 -3.947 1 89.62 91 PRO A C 1
ATOM 678 O O . PRO A 1 91 ? 17.141 1.605 -4.258 1 89.62 91 PRO A O 1
ATOM 681 N N . GLU A 1 92 ? 18.906 2.465 -3.256 1 89.25 92 GLU A N 1
ATOM 682 C CA . GLU A 1 92 ? 19.359 1.153 -2.801 1 89.25 92 GLU A CA 1
ATOM 683 C C . GLU A 1 92 ? 18.344 0.517 -1.856 1 89.25 92 GLU A C 1
ATOM 685 O O . GLU A 1 92 ? 18.188 -0.706 -1.839 1 89.25 92 GLU A O 1
ATOM 690 N N . ASP A 1 93 ? 17.672 1.322 -1.089 1 90.5 93 ASP A N 1
ATOM 691 C CA . ASP A 1 93 ? 16.703 0.83 -0.113 1 90.5 93 ASP A CA 1
ATOM 692 C C . ASP A 1 93 ? 15.367 0.49 -0.783 1 90.5 93 ASP A C 1
ATOM 694 O O . ASP A 1 93 ? 14.586 -0.306 -0.257 1 90.5 93 ASP A O 1
ATOM 698 N N . LEU A 1 94 ? 15.156 1.075 -1.88 1 91.94 94 LEU A N 1
ATOM 699 C CA . LEU A 1 94 ? 13.906 0.846 -2.598 1 91.94 94 LEU A CA 1
ATOM 700 C C . LEU A 1 94 ? 13.953 -0.467 -3.373 1 91.94 94 LEU A C 1
ATOM 702 O O . LEU A 1 94 ? 12.914 -1.074 -3.643 1 91.94 94 LEU A O 1
ATOM 706 N N . ASP A 1 95 ? 15.156 -0.903 -3.629 1 93.88 95 ASP A N 1
ATOM 707 C CA . ASP A 1 95 ? 15.289 -2.035 -4.539 1 93.88 95 ASP A CA 1
ATOM 708 C C . ASP A 1 95 ? 15.688 -3.303 -3.789 1 93.88 95 ASP A C 1
ATOM 710 O O . ASP A 1 95 ? 16.125 -4.281 -4.398 1 93.88 95 ASP A O 1
ATOM 714 N N . ARG A 1 96 ? 15.562 -3.236 -2.457 1 95.19 96 ARG A N 1
ATOM 715 C CA . ARG A 1 96 ? 15.992 -4.406 -1.699 1 95.19 96 ARG A CA 1
ATOM 716 C C . ARG A 1 96 ? 15.125 -4.609 -0.462 1 95.19 96 ARG A C 1
ATOM 718 O O . ARG A 1 96 ? 14.664 -3.637 0.142 1 95.19 96 ARG A O 1
ATOM 725 N N . VAL A 1 97 ? 14.984 -5.852 -0.094 1 95.69 97 VAL A N 1
ATOM 726 C CA . VAL A 1 97 ? 14.352 -6.219 1.168 1 95.69 97 VAL A CA 1
ATOM 727 C C . VAL A 1 97 ? 15.188 -7.285 1.874 1 95.69 97 VAL A C 1
ATOM 729 O O . VAL 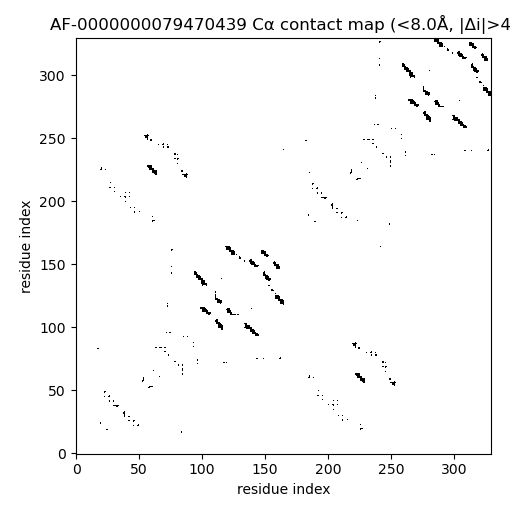A 1 97 ? 15.703 -8.203 1.234 1 95.69 97 VAL A O 1
ATOM 732 N N . THR A 1 98 ? 15.406 -7.047 3.113 1 95.81 98 THR A N 1
ATOM 733 C CA . THR A 1 98 ? 16.062 -8.039 3.957 1 95.81 98 THR A CA 1
ATOM 734 C C . THR A 1 98 ? 15.102 -8.594 5 1 95.81 98 THR A C 1
ATOM 736 O O . THR A 1 98 ? 14.414 -7.828 5.68 1 95.81 98 THR A O 1
ATOM 739 N N . THR A 1 99 ? 15.039 -9.891 5.105 1 96.44 99 THR A N 1
ATOM 740 C CA . THR A 1 99 ? 14.133 -10.547 6.039 1 96.44 99 THR A CA 1
ATOM 741 C C . THR A 1 99 ? 14.641 -11.945 6.391 1 96.44 99 THR A C 1
ATOM 743 O O . THR A 1 99 ? 15.836 -12.219 6.285 1 96.44 99 THR A O 1
ATOM 746 N N . THR A 1 100 ? 13.742 -12.703 7.004 1 97.75 100 THR A N 1
ATOM 747 C CA . THR A 1 100 ? 14.141 -14.031 7.469 1 97.75 100 THR A CA 1
ATOM 748 C C . THR A 1 100 ? 13.219 -15.102 6.891 1 97.75 100 THR A C 1
ATOM 750 O O . THR A 1 100 ? 12.016 -14.875 6.719 1 97.75 100 THR A O 1
ATOM 753 N N . VAL A 1 101 ? 13.812 -16.281 6.715 1 98.19 101 VAL A N 1
ATOM 754 C CA . VAL A 1 101 ? 13.07 -17.422 6.195 1 98.19 101 VAL A CA 1
ATOM 755 C C . VAL A 1 101 ? 12.297 -18.094 7.332 1 98.19 101 VAL A C 1
ATOM 757 O O . VAL A 1 101 ? 12.852 -18.359 8.398 1 98.19 101 VAL A O 1
ATOM 760 N N . VAL A 1 102 ? 11.094 -18.297 7.113 1 98 102 VAL A N 1
ATOM 761 C CA . VAL A 1 102 ? 10.258 -19.031 8.062 1 98 102 VAL A CA 1
ATOM 762 C C . VAL A 1 102 ? 10.164 -20.5 7.652 1 98 102 VAL A C 1
ATOM 764 O O . VAL A 1 102 ? 10.148 -21.391 8.5 1 98 102 VAL A O 1
ATOM 767 N N . ARG A 1 103 ? 10.07 -20.688 6.266 1 97.69 103 ARG A N 1
ATOM 768 C CA . ARG A 1 103 ? 9.977 -22.031 5.711 1 97.69 103 ARG A CA 1
ATOM 769 C C . ARG A 1 103 ? 10.633 -22.094 4.332 1 97.69 103 ARG A C 1
ATOM 771 O O . ARG A 1 103 ? 10.594 -21.125 3.574 1 97.69 103 ARG A O 1
ATOM 778 N N . ALA A 1 104 ? 11.242 -23.234 4.129 1 97.19 104 ALA A N 1
ATOM 779 C CA . ALA A 1 104 ? 11.875 -23.469 2.834 1 97.19 104 ALA A CA 1
ATOM 780 C C . ALA A 1 104 ? 11.664 -24.906 2.367 1 97.19 104 ALA A C 1
ATOM 782 O O . ALA A 1 104 ? 11.766 -25.844 3.164 1 97.19 104 ALA A O 1
ATOM 783 N N . TYR A 1 105 ? 11.32 -25.031 1.163 1 95.69 105 TYR A N 1
ATOM 784 C CA . TYR A 1 105 ? 11.156 -26.359 0.613 1 95.69 105 TYR A CA 1
ATOM 785 C C . TYR A 1 105 ? 11.469 -26.391 -0.877 1 95.69 105 TYR A C 1
ATOM 787 O O . TYR A 1 105 ? 11.492 -25.344 -1.528 1 95.69 105 TYR A O 1
ATOM 795 N N . GLN A 1 106 ? 11.797 -27.547 -1.388 1 93.25 106 GLN A N 1
ATOM 796 C CA . GLN A 1 106 ? 12.117 -27.719 -2.801 1 93.25 106 GLN A CA 1
ATOM 797 C C . GLN A 1 106 ? 11.016 -28.469 -3.531 1 93.25 106 GLN A C 1
ATOM 799 O O . GLN A 1 106 ? 10.469 -29.438 -3.002 1 93.25 106 GLN A O 1
ATOM 804 N N . GLY A 1 107 ? 10.742 -27.906 -4.703 1 87.88 107 GLY A N 1
ATOM 805 C CA . GLY A 1 107 ? 9.836 -28.656 -5.562 1 87.88 107 GLY A CA 1
ATOM 806 C C . GLY A 1 107 ? 10.516 -29.766 -6.328 1 87.88 107 GLY A C 1
ATOM 807 O O . GLY A 1 107 ? 11.68 -30.078 -6.074 1 87.88 107 GLY A O 1
ATOM 808 N N . GLY A 1 108 ? 9.688 -30.5 -7.234 1 88.69 108 GLY A N 1
ATOM 809 C CA . GLY A 1 108 ? 10.219 -31.562 -8.07 1 88.69 108 GLY A CA 1
ATOM 810 C C . GLY A 1 108 ? 11.297 -31.078 -9.031 1 88.69 108 GLY A C 1
ATOM 811 O O . GLY A 1 108 ? 12.156 -31.859 -9.445 1 88.69 108 GLY A O 1
ATOM 812 N N . ASP A 1 109 ? 11.258 -29.875 -9.312 1 90.88 109 ASP A N 1
ATOM 813 C CA . ASP A 1 109 ? 12.227 -29.297 -10.242 1 90.88 109 ASP A CA 1
ATOM 814 C C . ASP A 1 109 ? 13.492 -28.859 -9.516 1 90.88 109 ASP A C 1
ATOM 816 O O . ASP A 1 109 ? 14.375 -28.234 -10.109 1 90.88 109 ASP A O 1
ATOM 820 N N . ARG A 1 110 ? 13.617 -29.156 -8.195 1 90.94 110 ARG A N 1
ATOM 821 C CA . ARG A 1 110 ? 14.766 -28.891 -7.328 1 90.94 110 ARG A CA 1
ATOM 822 C C . ARG A 1 110 ? 14.922 -27.391 -7.074 1 90.94 110 ARG A C 1
ATOM 824 O O . ARG A 1 110 ? 15.984 -26.938 -6.652 1 90.94 110 ARG A O 1
ATOM 831 N N . ARG A 1 111 ? 13.883 -26.641 -7.422 1 95.25 111 ARG A N 1
ATOM 832 C CA . ARG A 1 111 ? 13.898 -25.203 -7.152 1 95.25 111 ARG A CA 1
ATOM 833 C C . ARG A 1 111 ? 13.32 -24.891 -5.777 1 95.25 111 ARG A C 1
ATOM 835 O O . ARG A 1 111 ? 12.375 -25.547 -5.336 1 95.25 111 ARG A O 1
ATOM 842 N N . TRP A 1 112 ? 13.906 -23.906 -5.23 1 96.12 112 TRP A N 1
ATOM 843 C CA . TRP A 1 112 ? 13.508 -23.594 -3.865 1 96.12 112 TRP A CA 1
ATOM 844 C C . TRP A 1 112 ? 12.312 -22.641 -3.854 1 96.12 112 TRP A C 1
ATOM 846 O O . TRP A 1 112 ? 12.234 -21.734 -4.676 1 96.12 112 TRP A O 1
ATOM 856 N N . THR A 1 113 ? 11.438 -22.875 -2.938 1 97.44 113 THR A N 1
ATOM 857 C CA . THR A 1 113 ? 10.391 -21.953 -2.508 1 97.44 113 THR A CA 1
ATOM 858 C C . THR A 1 113 ? 10.562 -21.594 -1.032 1 97.44 113 THR A C 1
ATOM 860 O O . THR A 1 113 ? 10.703 -22.484 -0.19 1 97.44 113 THR A O 1
ATOM 863 N N . VAL A 1 114 ? 10.555 -20.312 -0.752 1 97.56 114 VAL A N 1
ATOM 864 C CA . VAL A 1 114 ? 10.766 -19.891 0.629 1 97.56 114 VAL A CA 1
ATOM 865 C C . VAL A 1 114 ? 9.617 -18.984 1.076 1 97.56 114 VAL A C 1
ATOM 867 O O . VAL A 1 114 ? 9.125 -18.156 0.297 1 97.56 114 VAL A O 1
ATOM 870 N N . GLU A 1 115 ? 9.195 -19.188 2.219 1 97.81 115 GLU A N 1
ATOM 871 C CA . GLU A 1 115 ? 8.289 -18.281 2.912 1 97.81 115 GLU A CA 1
ATOM 872 C C . GLU A 1 115 ? 9.055 -17.375 3.885 1 97.81 115 GLU A C 1
ATOM 874 O O . GLU A 1 115 ? 9.867 -17.859 4.672 1 97.81 115 GLU A O 1
ATOM 879 N N . LEU A 1 116 ? 8.797 -16.203 3.779 1 96.88 116 LEU A N 1
ATOM 880 C CA . LEU A 1 116 ? 9.539 -15.219 4.566 1 96.88 116 LEU A CA 1
ATOM 881 C C . LEU A 1 116 ? 8.688 -14.688 5.719 1 96.88 116 LEU A C 1
ATOM 883 O O . LEU A 1 116 ? 7.473 -14.922 5.758 1 96.88 116 LEU A O 1
ATOM 887 N N . GLU A 1 117 ? 9.445 -14.07 6.715 1 94.88 117 GLU A N 1
ATOM 888 C CA . GLU A 1 117 ? 8.695 -13.32 7.719 1 94.88 117 GLU A CA 1
ATOM 889 C C . GLU A 1 117 ? 7.766 -12.297 7.066 1 94.88 117 GLU A C 1
ATOM 891 O O . GLU A 1 117 ? 8.156 -11.609 6.121 1 94.88 117 GLU A O 1
ATOM 896 N N . GLY A 1 118 ? 6.48 -12.297 7.559 1 90.06 118 GLY A N 1
ATOM 897 C CA . GLY A 1 118 ? 5.492 -11.422 6.945 1 90.06 118 GLY A CA 1
ATOM 898 C C . GLY A 1 118 ? 4.578 -12.141 5.973 1 90.06 118 GLY A C 1
ATOM 899 O O . GLY A 1 118 ? 3.57 -11.586 5.531 1 90.06 118 GLY A O 1
ATOM 900 N N . GLY A 1 119 ? 5.031 -13.297 5.531 1 91.5 119 GLY A N 1
ATOM 901 C CA . GLY A 1 119 ? 4.117 -14.148 4.785 1 91.5 119 GLY A CA 1
ATOM 902 C C . GLY A 1 119 ? 4.422 -14.195 3.299 1 91.5 119 GLY A C 1
ATOM 903 O O . GLY A 1 119 ? 3.846 -15 2.566 1 91.5 119 GLY A O 1
ATOM 904 N N . ALA A 1 120 ? 5.379 -13.391 2.855 1 94.44 120 ALA A N 1
ATOM 905 C CA . ALA A 1 120 ? 5.727 -13.383 1.438 1 94.44 120 ALA A CA 1
ATOM 906 C C . ALA A 1 120 ? 6.348 -14.719 1.023 1 94.44 120 ALA A C 1
ATOM 908 O O . ALA A 1 120 ? 7.152 -15.289 1.76 1 94.44 120 ALA A O 1
ATOM 909 N N . VAL A 1 121 ? 5.941 -15.203 -0.131 1 95.5 121 VAL A N 1
ATOM 910 C CA . VAL A 1 121 ? 6.488 -16.438 -0.67 1 95.5 121 VAL A CA 1
ATOM 911 C C . VAL A 1 121 ? 7.195 -16.156 -1.995 1 95.5 121 VAL A C 1
ATOM 913 O O . VAL A 1 121 ? 6.625 -15.531 -2.889 1 95.5 121 VAL A O 1
ATOM 916 N N . TRP A 1 122 ? 8.352 -16.625 -2.041 1 96.56 122 TRP A N 1
ATOM 917 C CA . TRP A 1 122 ? 9.188 -16.422 -3.225 1 96.56 122 TRP A CA 1
ATOM 918 C C . TRP A 1 122 ? 9.672 -17.766 -3.775 1 96.56 122 TRP A C 1
ATOM 920 O O . TRP A 1 122 ? 10.055 -18.656 -3.012 1 96.56 122 TRP A O 1
ATOM 930 N N . ALA A 1 123 ? 9.609 -17.875 -5.086 1 96.5 123 ALA A N 1
ATOM 931 C CA . ALA A 1 123 ? 10.07 -19.094 -5.746 1 96.5 123 ALA A CA 1
ATOM 932 C C . ALA A 1 123 ? 11.289 -18.828 -6.621 1 96.5 123 ALA A C 1
ATOM 934 O O . ALA A 1 123 ? 11.344 -17.812 -7.316 1 96.5 123 ALA A O 1
ATOM 935 N N . GLN A 1 124 ? 12.172 -19.75 -6.457 1 97.19 124 GLN A N 1
ATOM 936 C CA . GLN A 1 124 ? 13.312 -19.688 -7.363 1 97.19 124 GLN A CA 1
ATOM 937 C C . GLN A 1 124 ? 12.875 -19.844 -8.812 1 97.19 124 GLN A C 1
ATOM 939 O O . GLN A 1 124 ? 12.023 -20.672 -9.125 1 97.19 124 GLN A O 1
ATOM 944 N N . ASN A 1 125 ? 13.492 -18.969 -9.617 1 96 125 ASN A N 1
ATOM 945 C CA . ASN A 1 125 ? 13.078 -18.953 -11.016 1 96 125 ASN A CA 1
ATOM 946 C C . ASN A 1 125 ? 14.258 -19.172 -11.953 1 96 125 ASN A C 1
ATOM 948 O O . ASN A 1 125 ? 14.375 -18.5 -12.977 1 96 125 ASN A O 1
ATOM 952 N N . ASP A 1 126 ? 15.219 -19.844 -11.57 1 95.56 126 ASP A N 1
ATOM 953 C CA . ASP A 1 126 ? 16.359 -20.281 -12.367 1 95.56 126 ASP A CA 1
ATOM 954 C C . ASP A 1 126 ? 16.812 -21.688 -11.961 1 95.56 126 ASP A C 1
ATOM 956 O O . ASP A 1 126 ? 16.141 -22.344 -11.172 1 95.56 126 ASP A O 1
ATOM 960 N N . ASP A 1 127 ? 17.906 -22.094 -12.555 1 94.5 127 ASP A N 1
ATOM 961 C CA . ASP A 1 127 ? 18.312 -23.484 -12.305 1 94.5 127 ASP A CA 1
ATOM 962 C C . ASP A 1 127 ? 19.609 -23.531 -11.484 1 94.5 127 ASP A C 1
ATOM 964 O O . ASP A 1 127 ? 20.312 -24.547 -11.477 1 94.5 127 ASP A O 1
ATOM 968 N N . GLU A 1 128 ? 19.922 -22.516 -10.875 1 93.38 128 GLU A N 1
ATOM 969 C CA . GLU A 1 128 ? 21.109 -22.5 -10.016 1 93.38 128 GLU A CA 1
ATOM 970 C C . GLU A 1 128 ? 20.891 -23.344 -8.766 1 93.38 128 GLU A C 1
ATOM 972 O O . GLU A 1 128 ? 19.781 -23.438 -8.258 1 93.38 128 GLU A O 1
ATOM 977 N N . THR A 1 129 ? 21.938 -23.969 -8.328 1 92.56 129 THR A N 1
ATOM 978 C CA . THR A 1 129 ? 21.875 -24.797 -7.129 1 92.56 129 THR A CA 1
ATOM 979 C C . THR A 1 129 ? 22.547 -24.109 -5.949 1 92.56 129 THR A C 1
ATOM 981 O O . THR A 1 129 ? 23.625 -23.547 -6.09 1 92.56 129 THR A O 1
ATOM 984 N N . LEU A 1 130 ? 21.844 -24.188 -4.809 1 93.19 130 LEU A N 1
ATOM 985 C CA . LEU A 1 130 ? 22.422 -23.625 -3.594 1 93.19 130 LEU A CA 1
ATOM 986 C C . LEU A 1 130 ? 23.312 -24.656 -2.895 1 93.19 130 LEU A C 1
ATOM 988 O O . LEU A 1 130 ? 23.016 -25.844 -2.908 1 93.19 130 LEU A O 1
ATOM 992 N N . GLY A 1 131 ? 24.391 -24.094 -2.293 1 91.69 131 GLY A N 1
ATOM 993 C CA . GLY A 1 131 ? 25.312 -24.969 -1.578 1 91.69 131 GLY A CA 1
ATOM 994 C C . GLY A 1 131 ? 24.719 -25.531 -0.297 1 91.69 131 GLY A C 1
ATOM 995 O O . GLY A 1 131 ? 25.016 -26.672 0.086 1 91.69 131 GLY A O 1
ATOM 996 N N . ARG A 1 132 ? 24.047 -24.719 0.37 1 94.38 132 ARG A N 1
ATOM 997 C CA . ARG A 1 132 ? 23.391 -25.109 1.617 1 94.38 132 ARG A CA 1
ATOM 998 C C . ARG A 1 132 ? 21.891 -24.875 1.546 1 94.38 132 ARG A C 1
ATOM 1000 O O . ARG A 1 132 ? 21.438 -23.859 1.017 1 94.38 132 ARG A O 1
ATOM 1007 N N . ALA A 1 133 ? 21.188 -25.812 2.074 1 93.62 133 ALA A N 1
ATOM 1008 C CA . ALA A 1 133 ? 19.734 -25.688 2.105 1 93.62 133 ALA A CA 1
ATOM 1009 C C . ALA A 1 133 ? 19.297 -24.578 3.066 1 93.62 133 ALA A C 1
ATOM 1011 O O . ALA A 1 133 ? 19.73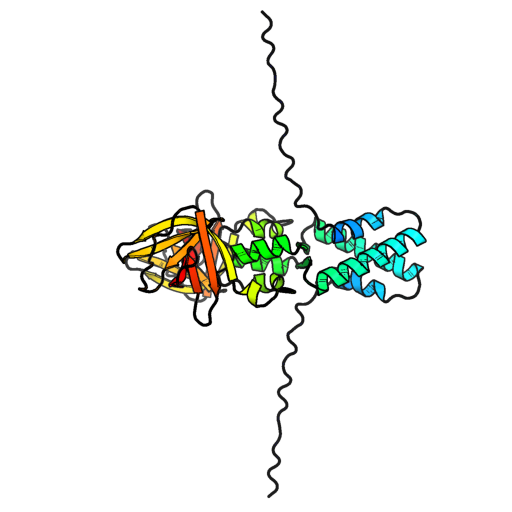4 -24.547 4.215 1 93.62 133 ALA A O 1
ATOM 1012 N N . PRO A 1 134 ? 18.484 -23.719 2.551 1 95.31 134 PRO A N 1
ATOM 1013 C CA . PRO A 1 134 ? 17.938 -22.75 3.496 1 95.31 134 PRO A CA 1
ATOM 1014 C C . PRO A 1 134 ? 17.047 -23.391 4.555 1 95.31 134 PRO A C 1
ATOM 1016 O O . PRO A 1 134 ? 16.438 -24.438 4.297 1 95.31 134 PRO A O 1
ATOM 1019 N N . LYS A 1 135 ? 17.016 -22.797 5.715 1 94.94 135 LYS A N 1
ATOM 1020 C CA . LYS A 1 135 ? 16.234 -23.297 6.844 1 94.94 135 LYS A CA 1
ATOM 1021 C C . LYS A 1 135 ? 15.516 -22.141 7.551 1 94.94 135 LYS A C 1
ATOM 1023 O O . LYS A 1 135 ? 15.844 -20.969 7.344 1 94.94 135 LYS A O 1
ATOM 1028 N N . PRO A 1 136 ? 14.508 -22.531 8.398 1 96.69 136 PRO A N 1
ATOM 1029 C CA . PRO A 1 136 ? 13.898 -21.469 9.219 1 96.69 136 PRO A CA 1
ATOM 1030 C C . PRO A 1 136 ? 14.938 -20.656 9.984 1 96.69 136 PRO A C 1
ATOM 1032 O O . PRO A 1 136 ? 15.852 -21.219 10.594 1 96.69 136 PRO A O 1
ATOM 1035 N N . GLY A 1 137 ? 14.812 -19.391 9.898 1 97.06 137 GLY A N 1
ATOM 1036 C CA . GLY A 1 137 ? 15.773 -18.516 10.555 1 97.06 137 GLY A CA 1
ATOM 1037 C C . GLY A 1 137 ? 16.844 -17.984 9.617 1 97.06 137 GLY A C 1
ATOM 1038 O O . GLY A 1 137 ? 17.562 -17.047 9.945 1 97.06 137 GLY A O 1
ATOM 1039 N N . SER A 1 138 ? 16.984 -18.547 8.469 1 97.31 138 SER A N 1
ATOM 1040 C CA . SER A 1 138 ? 17.969 -18.094 7.488 1 97.31 138 SER A CA 1
ATOM 1041 C C . SER A 1 138 ? 17.719 -16.641 7.086 1 97.31 138 SER A C 1
ATOM 1043 O O . SER A 1 138 ? 16.562 -16.203 7 1 97.31 138 SER A O 1
ATOM 1045 N N . LYS A 1 139 ? 18.844 -15.969 6.773 1 97.75 139 LYS A N 1
ATOM 1046 C CA . LYS A 1 139 ? 18.719 -14.602 6.285 1 97.75 139 LYS A CA 1
ATOM 1047 C C . LYS A 1 139 ? 18.406 -14.578 4.793 1 97.75 139 LYS A C 1
ATOM 1049 O O . LYS A 1 139 ? 19.016 -15.312 4.012 1 97.75 139 LYS A O 1
ATOM 1054 N N . ALA A 1 140 ? 17.453 -13.797 4.445 1 98.19 140 ALA A N 1
ATOM 1055 C CA . ALA A 1 140 ? 17.078 -13.641 3.043 1 98.19 140 ALA A CA 1
ATOM 1056 C C . ALA A 1 140 ? 17.203 -12.188 2.6 1 98.19 140 ALA A C 1
ATOM 1058 O O . ALA A 1 140 ? 16.719 -11.273 3.27 1 98.19 140 ALA A O 1
ATOM 1059 N N . GLU A 1 141 ? 17.906 -11.992 1.518 1 97.75 141 GLU A N 1
ATOM 1060 C CA . GLU A 1 141 ? 18 -10.695 0.863 1 97.75 141 GLU A CA 1
ATOM 1061 C C . GLU A 1 141 ? 17.5 -10.758 -0.574 1 97.75 141 GLU A C 1
ATOM 1063 O O . GLU A 1 141 ? 18.016 -11.531 -1.387 1 97.75 141 GLU A O 1
ATOM 1068 N N . ILE A 1 142 ? 16.562 -9.953 -0.855 1 97.88 142 ILE A N 1
ATOM 1069 C CA . ILE A 1 142 ? 15.992 -9.922 -2.199 1 97.88 142 ILE A CA 1
ATOM 1070 C C . ILE A 1 142 ? 16.234 -8.555 -2.83 1 97.88 142 ILE A C 1
ATOM 1072 O O . ILE A 1 142 ? 15.969 -7.523 -2.205 1 97.88 142 ILE A O 1
ATOM 1076 N N . ARG A 1 143 ? 16.672 -8.625 -4.051 1 97 143 ARG A N 1
ATOM 1077 C CA . ARG A 1 143 ? 16.984 -7.391 -4.758 1 97 143 ARG A CA 1
ATOM 1078 C C . ARG A 1 143 ? 16.297 -7.34 -6.117 1 97 143 ARG A C 1
ATOM 1080 O O . ARG A 1 143 ? 16.234 -8.352 -6.824 1 97 143 ARG A O 1
ATOM 1087 N N . LYS A 1 144 ? 15.781 -6.168 -6.383 1 96 144 LYS A N 1
ATOM 1088 C CA . LYS A 1 144 ? 15.203 -5.941 -7.707 1 96 144 LYS A CA 1
ATOM 1089 C C . LYS A 1 144 ? 16.297 -5.695 -8.75 1 96 144 LYS A C 1
ATOM 1091 O O . LYS A 1 144 ? 17.266 -4.98 -8.484 1 96 144 LYS A O 1
ATOM 1096 N N . ALA A 1 145 ? 16.141 -6.301 -9.898 1 91.94 145 ALA A N 1
ATOM 1097 C CA . ALA A 1 145 ? 17.016 -6.078 -11.047 1 91.94 145 ALA A CA 1
ATOM 1098 C C . ALA A 1 145 ? 16.219 -5.609 -12.266 1 91.94 145 ALA A C 1
ATOM 1100 O O . ALA A 1 145 ? 15.039 -5.289 -12.148 1 91.94 145 ALA A O 1
ATOM 1101 N N . SER A 1 146 ? 16.906 -5.441 -13.367 1 90.56 146 SER A N 1
ATOM 1102 C CA . SER A 1 146 ? 16.281 -4.934 -14.586 1 90.56 146 SER A CA 1
ATOM 1103 C C . SER A 1 146 ? 15.164 -5.859 -15.055 1 90.56 146 SER A C 1
ATOM 1105 O O . SER A 1 146 ? 14.148 -5.395 -15.57 1 90.56 146 SER A O 1
ATOM 1107 N N . MET A 1 147 ? 15.438 -7.141 -14.906 1 88.88 147 MET A N 1
ATOM 1108 C CA . MET A 1 147 ? 14.453 -8.102 -15.406 1 88.88 147 MET A CA 1
ATOM 1109 C C . MET A 1 147 ? 14.047 -9.078 -14.305 1 88.88 147 MET A C 1
ATOM 1111 O O . MET A 1 147 ? 13.891 -10.273 -14.57 1 88.88 147 MET A O 1
ATOM 1115 N N . GLY A 1 148 ? 13.641 -8.586 -13.258 1 94.06 148 GLY A N 1
ATOM 1116 C CA . GLY A 1 148 ? 13.188 -9.492 -12.211 1 94.06 148 GLY A CA 1
ATOM 1117 C C . GLY A 1 148 ? 13.852 -9.227 -10.875 1 94.06 148 GLY A C 1
ATOM 1118 O O . GLY A 1 148 ? 14.117 -8.078 -10.516 1 94.06 148 GLY A O 1
ATOM 1119 N N . TYR A 1 149 ? 14.023 -10.469 -10.078 1 97.5 149 TYR A N 1
ATOM 1120 C CA . TYR A 1 149 ? 14.555 -10.344 -8.727 1 97.5 149 TYR A CA 1
ATOM 1121 C C . TYR A 1 149 ? 15.633 -11.383 -8.469 1 97.5 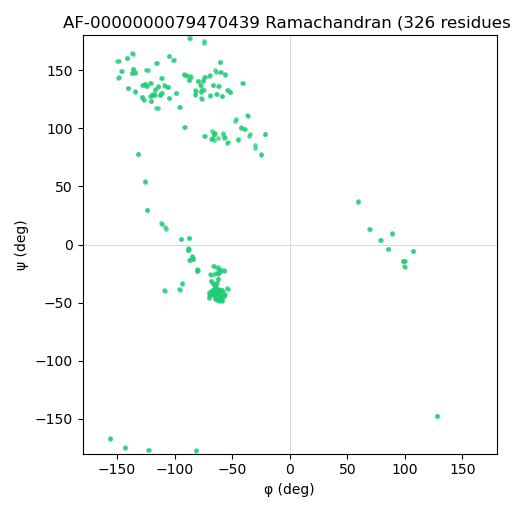149 TYR A C 1
ATOM 1123 O O . TYR A 1 149 ? 15.609 -12.469 -9.047 1 97.5 149 TYR A O 1
ATOM 1131 N N . PHE A 1 150 ? 16.562 -10.961 -7.652 1 97.75 150 PHE A N 1
ATOM 1132 C CA . PHE A 1 150 ? 17.562 -11.875 -7.133 1 97.75 150 PHE A CA 1
ATOM 1133 C C . PHE A 1 150 ? 17.359 -12.102 -5.637 1 97.75 150 PHE A C 1
ATOM 1135 O O . PHE A 1 150 ? 17.047 -11.164 -4.898 1 97.75 150 PHE A O 1
ATOM 1142 N N . MET A 1 151 ? 17.609 -13.289 -5.242 1 98.12 151 MET A N 1
ATOM 1143 C CA . MET A 1 151 ? 17.453 -13.656 -3.84 1 98.12 151 MET A CA 1
ATOM 1144 C C . MET A 1 151 ? 18.719 -14.312 -3.311 1 98.12 151 MET A C 1
ATOM 1146 O O . MET A 1 151 ? 19.25 -15.25 -3.92 1 98.12 151 MET A O 1
ATOM 1150 N N . ASN A 1 152 ? 19.25 -13.758 -2.23 1 97.69 152 ASN A N 1
ATOM 1151 C CA . ASN A 1 152 ? 20.359 -14.328 -1.486 1 97.69 152 ASN A CA 1
ATOM 1152 C C . ASN A 1 152 ? 19.906 -14.961 -0.177 1 97.69 152 ASN A C 1
ATOM 1154 O O . ASN A 1 152 ? 19.25 -14.305 0.636 1 97.69 152 ASN A O 1
ATOM 1158 N N . LEU A 1 153 ? 20.281 -16.188 -0.048 1 97.38 153 LEU A N 1
ATOM 1159 C CA . LEU A 1 153 ? 19.938 -16.891 1.178 1 97.38 153 LEU A CA 1
ATOM 1160 C C . LEU A 1 153 ? 21.188 -17.25 1.971 1 97.38 153 LEU A C 1
ATOM 1162 O O . LEU A 1 153 ? 22.062 -17.969 1.478 1 97.38 153 LEU A O 1
ATOM 1166 N N . ASP A 1 154 ? 21.234 -16.688 3.141 1 96.31 154 ASP A N 1
ATOM 1167 C CA . ASP A 1 154 ? 22.344 -16.953 4.062 1 96.31 154 ASP A CA 1
ATOM 1168 C C . ASP A 1 154 ? 23.672 -16.562 3.445 1 96.31 154 ASP A C 1
ATOM 1170 O O . ASP A 1 154 ? 24.656 -17.297 3.562 1 96.31 154 ASP A O 1
ATOM 1174 N N . GLY A 1 155 ? 23.672 -15.578 2.754 1 94.56 155 GLY A N 1
ATOM 1175 C CA . GLY A 1 155 ? 24.906 -15.023 2.23 1 94.56 155 GLY A CA 1
ATOM 1176 C C . GLY A 1 155 ? 25.438 -15.781 1.029 1 94.56 155 GLY A C 1
ATOM 1177 O O . GLY A 1 155 ? 26.547 -15.523 0.57 1 94.56 155 GLY A O 1
ATOM 1178 N N . GLN A 1 156 ? 24.734 -16.75 0.561 1 96.38 156 GLN A N 1
ATOM 1179 C CA . GLN A 1 156 ? 25.141 -17.516 -0.608 1 96.38 156 GLN A CA 1
ATOM 1180 C C . GLN A 1 156 ? 24.938 -16.719 -1.894 1 96.38 156 GLN A C 1
ATOM 1182 O O . GLN A 1 156 ? 24.438 -15.594 -1.858 1 96.38 156 GLN A O 1
ATOM 1187 N N . HIS A 1 157 ? 25.406 -17.344 -3.01 1 96.12 157 HIS A N 1
ATOM 1188 C CA . HIS A 1 157 ? 25.234 -16.672 -4.289 1 96.12 157 HIS A CA 1
ATOM 1189 C C . HIS A 1 157 ? 23.75 -16.438 -4.598 1 96.12 157 HIS A C 1
ATOM 1191 O O . HIS A 1 157 ? 22.891 -17.188 -4.125 1 96.12 157 HIS A O 1
ATOM 1197 N N . ALA A 1 158 ? 23.516 -15.516 -5.41 1 96.5 158 ALA A N 1
ATOM 1198 C CA . ALA A 1 158 ? 22.141 -15.109 -5.699 1 96.5 158 ALA A CA 1
ATOM 1199 C C . ALA A 1 158 ? 21.484 -16.062 -6.699 1 96.5 158 ALA A C 1
ATOM 1201 O O . ALA A 1 158 ? 22.141 -16.531 -7.637 1 96.5 158 ALA A O 1
ATOM 1202 N N . VAL A 1 159 ? 20.281 -16.328 -6.453 1 96.94 159 VAL A N 1
ATOM 1203 C CA . VAL A 1 159 ? 19.453 -17.031 -7.43 1 96.94 159 VAL A CA 1
ATOM 1204 C C . VAL A 1 159 ? 18.328 -16.109 -7.898 1 96.94 159 VAL A C 1
ATOM 1206 O O . VAL A 1 159 ? 17.938 -15.188 -7.191 1 96.94 159 VAL A O 1
ATOM 1209 N N . ARG A 1 160 ? 17.812 -16.391 -9.094 1 97.69 160 ARG A N 1
ATOM 1210 C CA . ARG A 1 160 ? 16.672 -15.633 -9.57 1 97.69 160 ARG A CA 1
ATOM 1211 C C . ARG A 1 160 ? 15.391 -16.078 -8.859 1 97.69 160 ARG A C 1
ATOM 1213 O O . ARG A 1 160 ? 15.219 -17.266 -8.562 1 97.69 160 ARG A O 1
ATOM 1220 N N . ALA A 1 161 ? 14.578 -15.109 -8.562 1 97.19 161 ALA A N 1
ATOM 1221 C CA . ALA A 1 161 ? 13.367 -15.422 -7.809 1 97.19 161 ALA A CA 1
ATOM 1222 C C . ALA A 1 161 ? 12.18 -14.609 -8.312 1 97.19 161 ALA A C 1
ATOM 1224 O O . ALA A 1 161 ? 12.359 -13.602 -9 1 97.19 161 ALA A O 1
ATOM 1225 N N . ARG A 1 162 ? 11.023 -15.086 -7.996 1 95.56 162 ARG A N 1
ATOM 1226 C CA . ARG A 1 162 ? 9.773 -14.391 -8.273 1 95.56 162 ARG A CA 1
ATOM 1227 C C . ARG A 1 162 ? 8.82 -14.477 -7.09 1 95.56 162 ARG A C 1
ATOM 1229 O O . ARG A 1 162 ? 8.758 -15.508 -6.414 1 95.56 162 ARG A O 1
ATOM 1236 N N . ARG A 1 163 ? 8.109 -13.414 -7.012 1 93.75 163 ARG A N 1
ATOM 1237 C CA . ARG A 1 163 ? 7.117 -13.391 -5.941 1 93.75 163 ARG A CA 1
ATOM 1238 C C . ARG A 1 163 ? 5.902 -14.242 -6.309 1 93.75 163 ARG A C 1
ATOM 1240 O O . ARG A 1 163 ? 5.359 -14.109 -7.41 1 93.75 163 ARG A O 1
ATOM 1247 N N . VAL A 1 164 ? 5.473 -15.094 -5.395 1 90.75 164 VAL A N 1
ATOM 1248 C CA . VAL A 1 164 ? 4.348 -15.992 -5.633 1 90.75 164 VAL A CA 1
ATOM 1249 C C . VAL A 1 164 ? 3.145 -15.547 -4.801 1 90.75 164 VAL A C 1
ATOM 1251 O O . VAL A 1 164 ? 1.996 -15.742 -5.207 1 90.75 164 VAL A O 1
ATOM 1254 N N . LYS A 1 165 ? 3.404 -15.141 -3.645 1 85 165 LYS A N 1
ATOM 1255 C CA . LYS A 1 165 ? 2.379 -14.648 -2.732 1 85 165 LYS A CA 1
ATOM 1256 C C . LYS A 1 165 ? 2.898 -13.477 -1.904 1 85 165 LYS A C 1
ATOM 1258 O O . LYS A 1 165 ? 4.082 -13.422 -1.566 1 85 165 LYS A O 1
ATOM 1263 N N . MET B 1 1 ? -21.109 -21.703 52.438 1 40.75 1 MET B N 1
ATOM 1264 C CA . MET B 1 1 ? -20.016 -21.812 51.469 1 40.75 1 MET B CA 1
ATOM 1265 C C . MET B 1 1 ? -20.25 -20.859 50.281 1 40.75 1 MET B C 1
ATOM 1267 O O . MET B 1 1 ? -21.109 -21.094 49.438 1 40.75 1 MET B O 1
ATOM 1271 N N . THR B 1 2 ? -20.047 -19.547 50.5 1 44.81 2 THR B N 1
ATOM 1272 C CA . THR B 1 2 ? -20.312 -18.484 49.562 1 44.81 2 THR B CA 1
ATOM 1273 C C . THR B 1 2 ? -19.266 -18.469 48.438 1 44.81 2 THR B C 1
ATOM 1275 O O . THR B 1 2 ? -18.062 -18.359 48.719 1 44.81 2 THR B O 1
ATOM 1278 N N . ALA B 1 3 ? -19.578 -19.172 47.281 1 50.25 3 ALA B N 1
ATOM 1279 C CA . ALA B 1 3 ? -18.734 -19.188 46.094 1 50.25 3 ALA B CA 1
ATOM 1280 C C . ALA B 1 3 ? -18.516 -17.766 45.562 1 50.25 3 ALA B C 1
ATOM 1282 O O . ALA B 1 3 ? -19.469 -17.062 45.219 1 50.25 3 ALA B O 1
ATOM 1283 N N . PHE B 1 4 ? -17.422 -17.141 45.969 1 49.53 4 PHE B N 1
ATOM 1284 C CA . PHE B 1 4 ? -17.078 -15.828 45.438 1 49.53 4 PHE B CA 1
ATOM 1285 C C . PHE B 1 4 ? -16.688 -15.914 43.969 1 49.53 4 PHE B C 1
ATOM 1287 O O . PHE B 1 4 ? -15.75 -16.625 43.594 1 49.53 4 PHE B O 1
ATOM 1294 N N . VAL B 1 5 ? -17.703 -15.75 43.094 1 50.88 5 VAL B N 1
ATOM 1295 C CA . VAL B 1 5 ? -17.406 -15.703 41.656 1 50.88 5 VAL B CA 1
ATOM 1296 C C . VAL B 1 5 ? -16.578 -14.453 41.344 1 50.88 5 VAL B C 1
ATOM 1298 O O . VAL B 1 5 ? -17.047 -13.328 41.562 1 50.88 5 VAL B O 1
ATOM 1301 N N . LEU B 1 6 ? -15.242 -14.57 41.312 1 47.94 6 LEU B N 1
ATOM 1302 C CA . LEU B 1 6 ? -14.352 -13.516 40.844 1 47.94 6 LEU B CA 1
ATOM 1303 C C . LEU B 1 6 ? -14.562 -13.258 39.344 1 47.94 6 LEU B C 1
ATOM 1305 O O . LEU B 1 6 ? -14.273 -14.117 38.5 1 47.94 6 LEU B O 1
ATOM 1309 N N . THR B 1 7 ? -15.477 -12.336 39 1 47.66 7 THR B N 1
ATOM 1310 C CA . THR B 1 7 ? -15.602 -11.906 37.625 1 47.66 7 THR B CA 1
ATOM 1311 C C . THR B 1 7 ? -14.336 -11.18 37.156 1 47.66 7 THR B C 1
ATOM 1313 O O . THR B 1 7 ? -13.953 -10.164 37.75 1 47.66 7 THR B O 1
ATOM 1316 N N . SER B 1 8 ? -13.383 -11.828 36.5 1 47.44 8 SER B N 1
ATOM 1317 C CA . SER B 1 8 ? -12.258 -11.188 35.812 1 47.44 8 SER B CA 1
ATOM 1318 C C . SER B 1 8 ? -12.719 -10.297 34.688 1 47.44 8 SER B C 1
ATOM 1320 O O . SER B 1 8 ? -13.367 -10.773 33.75 1 47.44 8 SER B O 1
ATOM 1322 N N . ALA B 1 9 ? -12.945 -9.023 34.906 1 46.69 9 ALA B N 1
ATOM 1323 C CA . ALA B 1 9 ? -13.18 -8.055 33.844 1 46.69 9 ALA B CA 1
ATOM 1324 C C . ALA B 1 9 ? -12.031 -8.055 32.844 1 46.69 9 ALA B C 1
ATOM 1326 O O . ALA B 1 9 ? -10.883 -7.777 33.188 1 46.69 9 ALA B O 1
ATOM 1327 N N . SER B 1 10 ? -12.102 -8.844 31.75 1 43.53 10 SER B N 1
ATOM 1328 C CA . SER B 1 10 ? -11.164 -8.727 30.641 1 43.53 10 SER B CA 1
ATOM 1329 C C . SER B 1 10 ? -11.102 -7.301 30.109 1 43.53 10 SER B C 1
ATOM 1331 O O . SER B 1 10 ? -12.109 -6.742 29.688 1 43.53 10 SER B O 1
ATOM 1333 N N . ALA B 1 11 ? -10.273 -6.41 30.625 1 36.5 11 ALA B N 1
ATOM 1334 C CA . ALA B 1 11 ? -10.047 -5.113 30 1 36.5 11 ALA B CA 1
ATOM 1335 C C . ALA B 1 11 ? -9.859 -5.262 28.484 1 36.5 11 ALA B C 1
ATOM 1337 O O . ALA B 1 11 ? -8.93 -5.934 28.031 1 36.5 11 ALA B O 1
ATOM 1338 N N . ALA B 1 12 ? -10.906 -5.191 27.656 1 34.62 12 ALA B N 1
ATOM 1339 C CA . ALA B 1 12 ? -10.789 -5.109 26.203 1 34.62 12 ALA B CA 1
ATOM 1340 C C . ALA B 1 12 ? -9.68 -4.148 25.797 1 34.62 12 ALA B C 1
ATOM 1342 O O . ALA B 1 12 ? -9.602 -3.027 26.297 1 34.62 12 ALA B O 1
ATOM 1343 N N . ALA B 1 13 ? -8.516 -4.59 25.438 1 37.69 13 ALA B N 1
ATOM 1344 C CA . ALA B 1 13 ? -7.438 -3.768 24.891 1 37.69 13 ALA B CA 1
ATOM 1345 C C . ALA B 1 13 ? -7.988 -2.701 23.938 1 37.69 13 ALA B C 1
ATOM 1347 O O . ALA B 1 13 ? -8.812 -3 23.078 1 37.69 13 ALA B O 1
ATOM 1348 N N . GLU B 1 14 ? -8.18 -1.444 24.312 1 35.75 14 GLU B N 1
ATOM 1349 C CA . GLU B 1 14 ? -8.555 -0.368 23.406 1 35.75 14 GLU B CA 1
ATOM 1350 C C . GLU B 1 14 ? -7.879 -0.527 22.047 1 35.75 14 GLU B C 1
ATOM 1352 O O . GLU B 1 14 ? -6.73 -0.967 21.969 1 35.75 14 GLU B O 1
ATOM 1357 N N . PRO B 1 15 ? -8.602 -0.826 21.094 1 35.16 15 PRO B N 1
ATOM 1358 C CA . PRO B 1 15 ? -7.883 -0.826 19.812 1 35.16 15 PRO B CA 1
ATOM 1359 C C . PRO B 1 15 ? -6.797 0.244 19.75 1 35.16 15 PRO B C 1
ATOM 1361 O O . PRO B 1 15 ? -7.016 1.378 20.188 1 35.16 15 PRO B O 1
ATOM 1364 N N . LYS B 1 16 ? -5.598 -0.111 20.062 1 37.69 16 LYS B N 1
ATOM 1365 C CA . LYS B 1 16 ? -4.488 0.824 19.906 1 37.69 16 LYS B CA 1
ATOM 1366 C C . LYS B 1 16 ? -4.805 1.879 18.844 1 37.69 16 LYS B C 1
ATOM 1368 O O . LYS B 1 16 ? -5.043 1.547 17.688 1 37.69 16 LYS B O 1
ATOM 1373 N N . SER B 1 17 ? -5.598 2.951 19.047 1 42.38 17 SER B N 1
ATOM 1374 C CA . SER B 1 17 ? -5.727 4.086 18.141 1 42.38 17 SER B CA 1
ATOM 1375 C C . SER B 1 17 ? -4.523 4.191 17.219 1 42.38 17 SER B C 1
ATOM 1377 O O . SER B 1 17 ? -3.375 4.137 17.656 1 42.38 17 SER B O 1
ATOM 1379 N N . GLU B 1 18 ? -4.531 3.693 16.062 1 52.19 18 GLU B N 1
ATOM 1380 C CA . GLU B 1 18 ? -3.465 3.857 15.078 1 52.19 18 GLU B CA 1
ATOM 1381 C C . GLU B 1 18 ? -2.75 5.195 15.258 1 52.19 18 GLU B C 1
ATOM 1383 O O . GLU B 1 18 ? -3.375 6.254 15.18 1 52.19 18 GLU B O 1
ATOM 1388 N N . ALA B 1 19 ? -1.735 5.395 16.109 1 59.81 19 ALA B N 1
ATOM 1389 C CA . ALA B 1 19 ? -0.991 6.52 16.672 1 59.81 19 ALA B CA 1
ATOM 1390 C C . ALA B 1 19 ? -0.58 7.504 15.578 1 59.81 19 ALA B C 1
ATOM 1392 O O . ALA B 1 19 ? -0.046 7.102 14.539 1 59.81 19 ALA B O 1
ATOM 1393 N N . ARG B 1 20 ? -1.319 8.727 15.539 1 73.25 20 ARG B N 1
ATOM 1394 C CA . ARG B 1 20 ? -0.88 9.875 14.75 1 73.25 20 ARG B CA 1
ATOM 1395 C C . ARG B 1 20 ? 0.628 10.07 14.859 1 73.25 20 ARG B C 1
ATOM 1397 O O . ARG B 1 20 ? 1.21 9.836 15.922 1 73.25 20 ARG B O 1
ATOM 1404 N N . THR B 1 21 ? 1.178 10.367 13.781 1 89.12 21 THR B N 1
ATOM 1405 C CA . THR B 1 21 ? 2.604 10.664 13.812 1 89.12 21 THR B CA 1
ATOM 1406 C C . THR B 1 21 ? 2.893 11.797 14.797 1 89.12 21 THR B C 1
ATOM 1408 O O . THR B 1 21 ? 2.062 12.695 14.984 1 89.12 21 THR B O 1
ATOM 1411 N N . ALA B 1 22 ? 3.973 11.789 15.461 1 91.44 22 ALA B N 1
ATOM 1412 C CA . ALA B 1 22 ? 4.324 12.766 16.5 1 91.44 22 ALA B CA 1
ATOM 1413 C C . ALA B 1 22 ? 4.277 14.188 15.945 1 91.44 22 ALA B C 1
ATOM 1415 O O . ALA B 1 22 ? 3.76 15.094 16.594 1 91.44 22 ALA B O 1
ATOM 1416 N N . VAL B 1 23 ? 4.773 14.375 14.797 1 93.69 23 VAL B N 1
ATOM 1417 C CA . VAL B 1 23 ? 4.844 15.711 14.219 1 93.69 23 VAL B CA 1
ATOM 1418 C C . VAL B 1 23 ? 3.434 16.234 13.961 1 93.69 23 VAL B C 1
ATOM 1420 O O . VAL B 1 23 ? 3.158 17.422 14.164 1 93.69 23 VAL B O 1
ATOM 1423 N N . PHE B 1 24 ? 2.557 15.375 13.523 1 96.06 24 PHE B N 1
ATOM 1424 C CA . PHE B 1 24 ? 1.176 15.773 13.273 1 96.06 24 PHE B CA 1
ATOM 1425 C C . PHE B 1 24 ? 0.463 16.078 14.586 1 96.06 24 PHE B C 1
ATOM 1427 O O . PHE B 1 24 ? -0.245 17.078 14.695 1 96.06 24 PHE B O 1
ATOM 1434 N N . GLN B 1 25 ? 0.701 15.258 15.562 1 95.94 25 GLN B N 1
ATOM 1435 C CA . GLN B 1 25 ? 0.08 15.469 16.875 1 95.94 25 GLN B CA 1
ATOM 1436 C C . GLN B 1 25 ? 0.542 16.781 17.484 1 95.94 25 GLN B C 1
ATOM 1438 O O . GLN B 1 25 ? -0.24 17.484 18.141 1 95.94 25 GLN B O 1
ATOM 1443 N N . ASN B 1 26 ? 1.803 17.109 17.312 1 96.94 26 ASN B N 1
ATOM 1444 C CA . ASN B 1 26 ? 2.318 18.375 17.812 1 96.94 26 ASN B CA 1
ATOM 1445 C C . ASN B 1 26 ? 1.563 19.562 17.234 1 96.94 26 ASN B C 1
ATOM 1447 O O . ASN B 1 26 ? 1.277 20.531 17.922 1 96.94 26 ASN B O 1
ATOM 1451 N N . LEU B 1 27 ? 1.256 19.469 15.969 1 98.06 27 LEU B N 1
ATOM 1452 C CA . LEU B 1 27 ? 0.492 20.516 15.305 1 98.06 27 LEU B CA 1
ATOM 1453 C C . LEU B 1 27 ? -0.899 20.641 15.922 1 98.06 27 LEU B C 1
ATOM 1455 O O . LEU B 1 27 ? -1.333 21.75 16.266 1 98.06 27 LEU B O 1
ATOM 1459 N N . ILE B 1 28 ? -1.543 19.547 16.094 1 97.38 28 ILE B N 1
ATOM 1460 C CA . ILE B 1 28 ? -2.908 19.547 16.609 1 97.38 28 ILE B CA 1
ATOM 1461 C C . ILE B 1 28 ? -2.916 20.062 18.031 1 97.38 28 ILE B C 1
ATOM 1463 O O . ILE B 1 28 ? -3.832 20.797 18.438 1 97.38 28 ILE B O 1
ATOM 1467 N N . ASP B 1 29 ? -1.917 19.781 18.797 1 97.44 29 ASP B N 1
ATOM 1468 C CA . ASP B 1 29 ? -1.834 20.188 20.203 1 97.44 29 ASP B CA 1
ATOM 1469 C C . ASP B 1 29 ? -1.752 21.703 20.312 1 97.44 29 ASP B C 1
ATOM 1471 O O . ASP B 1 29 ? -2.082 22.266 21.359 1 97.44 29 ASP B O 1
ATOM 1475 N N . CYS B 1 30 ? -1.296 22.344 19.344 1 98.69 30 CYS B N 1
ATOM 1476 C CA . CYS B 1 30 ? -1.181 23.797 19.375 1 98.69 30 CYS B CA 1
ATOM 1477 C C . CYS B 1 30 ? -2.551 24.438 19.516 1 98.69 30 CYS B C 1
ATOM 1479 O O . CYS B 1 30 ? -2.66 25.562 20.031 1 98.69 30 CYS B O 1
ATOM 1481 N N . LYS B 1 31 ? -3.549 23.812 19.031 1 97.25 31 LYS B N 1
ATOM 1482 C CA . LYS B 1 31 ? -4.91 24.328 19.125 1 97.25 31 LYS B CA 1
ATOM 1483 C C . LYS B 1 31 ? -5.305 24.578 20.578 1 97.25 31 LYS B C 1
ATOM 1485 O O . LYS B 1 31 ? -6.18 25.406 20.859 1 97.25 31 LYS B O 1
ATOM 1490 N N . GLY B 1 32 ? -4.664 23.938 21.453 1 97.06 32 GLY B N 1
ATOM 1491 C CA . GLY B 1 32 ? -5.055 24 22.859 1 97.06 32 GLY B CA 1
ATOM 1492 C C . GLY B 1 32 ? -4.48 25.188 23.594 1 97.06 32 GLY B C 1
ATOM 1493 O O . GLY B 1 32 ? -4.879 25.484 24.719 1 97.06 32 GLY B O 1
ATOM 1494 N N . LYS B 1 33 ? -3.561 25.906 22.969 1 98.12 33 LYS B N 1
ATOM 1495 C CA . LYS B 1 33 ? -2.98 27.094 23.594 1 98.12 33 LYS B CA 1
ATOM 1496 C C . LYS B 1 33 ? -3.949 28.281 23.531 1 98.12 33 LYS B C 1
ATOM 1498 O O . LYS B 1 33 ? -4.449 28.625 22.469 1 98.12 33 LYS B O 1
ATOM 1503 N N . THR B 1 34 ? -4.156 29.031 24.656 1 97.06 34 THR B N 1
ATOM 1504 C CA . THR B 1 34 ? -5.18 30.062 24.75 1 97.06 34 THR B CA 1
ATOM 1505 C C . THR B 1 34 ? -4.602 31.438 24.391 1 97.06 34 THR B C 1
ATOM 1507 O O . THR B 1 34 ? -5.289 32.281 23.812 1 97.06 34 THR B O 1
ATOM 1510 N N . GLU B 1 35 ? -3.277 31.609 24.766 1 97.94 35 GLU B N 1
ATOM 1511 C CA . GLU B 1 35 ? -2.637 32.875 24.453 1 97.94 35 GLU B CA 1
ATOM 1512 C C . GLU B 1 35 ? -2.264 32.969 22.969 1 97.94 35 GLU B C 1
ATOM 1514 O O . GLU B 1 35 ? -1.554 32.094 22.453 1 97.94 35 GLU B O 1
ATOM 1519 N N . ALA B 1 36 ? -2.688 33.969 22.312 1 97.69 36 ALA B N 1
ATOM 1520 C CA . ALA B 1 36 ? -2.557 34.094 20.859 1 97.69 36 ALA B CA 1
ATOM 1521 C C . ALA B 1 36 ? -1.093 34.031 20.438 1 97.69 36 ALA B C 1
ATOM 1523 O O . ALA B 1 36 ? -0.747 33.344 19.484 1 97.69 36 ALA B O 1
ATOM 1524 N N . ALA B 1 37 ? -0.261 34.812 21.125 1 97.56 37 ALA B N 1
ATOM 1525 C CA . ALA B 1 37 ? 1.146 34.844 20.734 1 97.56 37 ALA B CA 1
ATOM 1526 C C . ALA B 1 37 ? 1.804 33.5 20.922 1 97.56 37 ALA B C 1
ATOM 1528 O O . ALA B 1 37 ? 2.619 33.062 20.094 1 97.56 37 ALA B O 1
ATOM 1529 N N . GLU B 1 38 ? 1.391 32.812 22 1 98.19 38 GLU B N 1
ATOM 1530 C CA . GLU B 1 38 ? 1.927 31.484 22.266 1 98.19 38 GLU B CA 1
ATOM 1531 C C . GLU B 1 38 ? 1.434 30.5 21.219 1 98.19 38 GLU B C 1
ATOM 1533 O O . GLU B 1 38 ? 2.195 29.641 20.766 1 98.19 38 GLU B O 1
ATOM 1538 N N . ARG B 1 39 ? 0.197 30.578 20.859 1 98.62 39 ARG B N 1
ATOM 1539 C CA . ARG B 1 39 ? -0.397 29.688 19.859 1 98.62 39 ARG B CA 1
ATOM 1540 C C . ARG B 1 39 ? 0.24 29.891 18.5 1 98.62 39 ARG B C 1
ATOM 1542 O O . ARG B 1 39 ? 0.578 28.938 17.812 1 98.62 39 ARG B O 1
ATOM 1549 N N . LEU B 1 40 ? 0.446 31.141 18.141 1 98.75 40 LEU B N 1
ATOM 1550 C CA . LEU B 1 40 ? 1.077 31.438 16.859 1 98.75 40 LEU B CA 1
ATOM 1551 C C . LEU B 1 40 ? 2.492 30.875 16.812 1 98.75 40 LEU B C 1
ATOM 1553 O O . LEU B 1 40 ? 2.898 30.312 15.789 1 98.75 40 LEU B O 1
ATOM 1557 N N . ALA B 1 41 ? 3.254 31.109 17.922 1 98.56 41 ALA B N 1
ATOM 1558 C CA . ALA B 1 41 ? 4.617 30.578 17.969 1 98.56 41 ALA B CA 1
ATOM 1559 C C . ALA B 1 41 ? 4.617 29.062 17.844 1 98.56 41 ALA B C 1
ATOM 1561 O O . ALA B 1 41 ? 5.496 28.484 17.203 1 98.56 41 ALA B O 1
ATOM 1562 N N . CYS B 1 42 ? 3.639 28.438 18.5 1 98.88 42 CYS B N 1
ATOM 1563 C CA . CYS B 1 42 ? 3.469 26.984 18.422 1 98.88 42 CYS B CA 1
ATOM 1564 C C . CYS B 1 42 ? 3.186 26.547 16.984 1 98.88 42 CYS B C 1
ATOM 1566 O O . CYS B 1 42 ? 3.824 25.625 16.484 1 98.88 42 CYS B O 1
ATOM 1568 N N . TYR B 1 43 ? 2.295 27.172 16.328 1 98.81 43 TYR B N 1
ATOM 1569 C CA . TYR B 1 43 ? 1.967 26.859 14.938 1 98.81 43 TYR B CA 1
ATOM 1570 C C . TYR B 1 43 ? 3.18 27.062 14.039 1 98.81 43 TYR B C 1
ATOM 1572 O O . TYR B 1 43 ? 3.477 26.219 13.195 1 98.81 43 TYR B O 1
ATOM 1580 N N . ASP B 1 44 ? 3.893 28.172 14.219 1 98.69 44 ASP B N 1
ATOM 1581 C CA . ASP B 1 44 ? 5.062 28.438 13.391 1 98.69 44 ASP B CA 1
ATOM 1582 C C . ASP B 1 44 ? 6.078 27.297 13.5 1 98.69 44 ASP B C 1
ATOM 1584 O O . ASP B 1 44 ? 6.59 26.812 12.484 1 98.69 44 ASP B O 1
ATOM 1588 N N . ALA B 1 45 ? 6.277 26.875 14.703 1 98.5 45 ALA B N 1
ATOM 1589 C CA . ALA B 1 45 ? 7.25 25.812 14.938 1 98.5 45 ALA B CA 1
ATOM 1590 C C . ALA B 1 45 ? 6.75 24.484 14.383 1 98.5 45 ALA B C 1
ATOM 1592 O O . ALA B 1 45 ? 7.488 23.781 13.695 1 98.5 45 ALA B O 1
ATOM 1593 N N . ALA B 1 46 ? 5.508 24.172 14.656 1 98.5 46 ALA B N 1
ATOM 1594 C CA . ALA B 1 46 ? 4.949 22.875 14.266 1 98.5 46 ALA B CA 1
ATOM 1595 C C . ALA B 1 46 ? 4.82 22.766 12.75 1 98.5 46 ALA B C 1
ATOM 1597 O O . ALA B 1 46 ? 5.129 21.734 12.172 1 98.5 46 ALA B O 1
ATOM 1598 N N . VAL B 1 47 ? 4.379 23.812 12.109 1 98.44 47 VAL B N 1
ATOM 1599 C CA . VAL B 1 47 ? 4.188 23.797 10.664 1 98.44 47 VAL B CA 1
ATOM 1600 C C . VAL B 1 47 ? 5.543 23.688 9.961 1 98.44 47 VAL B C 1
ATOM 1602 O O . VAL B 1 47 ? 5.684 22.984 8.961 1 98.44 47 VAL B O 1
ATOM 1605 N N . SER B 1 48 ? 6.52 24.438 10.5 1 97.62 48 SER B N 1
ATOM 1606 C CA . SER B 1 48 ? 7.863 24.328 9.945 1 97.62 48 SER B CA 1
ATOM 1607 C C . SER B 1 48 ? 8.391 22.906 10.039 1 97.62 48 SER B C 1
ATOM 1609 O O . SER B 1 48 ? 8.953 22.375 9.078 1 97.62 48 SER B O 1
ATOM 1611 N N . SER B 1 49 ? 8.18 22.328 11.164 1 97.56 49 SER B N 1
ATOM 1612 C CA . SER B 1 49 ? 8.625 20.953 11.359 1 97.56 49 SER B CA 1
ATOM 1613 C C . SER B 1 49 ? 7.883 20 10.438 1 97.56 49 SER B C 1
ATOM 1615 O O . SER B 1 49 ? 8.484 19.078 9.875 1 97.56 49 SER B O 1
ATOM 1617 N N . LEU B 1 50 ? 6.609 20.156 10.289 1 96.75 50 LEU B N 1
ATOM 1618 C CA . LEU B 1 50 ? 5.793 19.312 9.43 1 96.75 50 LEU B CA 1
ATOM 1619 C C . LEU B 1 50 ? 6.215 19.438 7.969 1 96.75 50 LEU B C 1
ATOM 1621 O O . LEU B 1 50 ? 6.312 18.453 7.254 1 96.75 50 LEU B O 1
ATOM 1625 N N . ASP B 1 51 ? 6.461 20.656 7.543 1 96 51 ASP B N 1
ATOM 1626 C CA . ASP B 1 51 ? 6.898 20.938 6.18 1 96 51 ASP B CA 1
ATOM 1627 C C . ASP B 1 51 ? 8.211 20.219 5.871 1 96 51 ASP B C 1
ATOM 1629 O O . ASP B 1 51 ? 8.336 19.562 4.836 1 96 51 ASP B O 1
ATOM 1633 N N . VAL B 1 52 ? 9.203 20.312 6.793 1 95.44 52 VAL B N 1
ATOM 1634 C CA . VAL B 1 52 ? 10.508 19.688 6.621 1 95.44 52 VAL B CA 1
ATOM 1635 C C . VAL B 1 52 ? 10.352 18.172 6.59 1 95.44 52 VAL B C 1
ATOM 1637 O O . VAL B 1 52 ? 10.945 17.5 5.75 1 95.44 52 VAL B O 1
ATOM 1640 N N . ALA B 1 53 ? 9.5 17.641 7.465 1 95.88 53 ALA B N 1
ATOM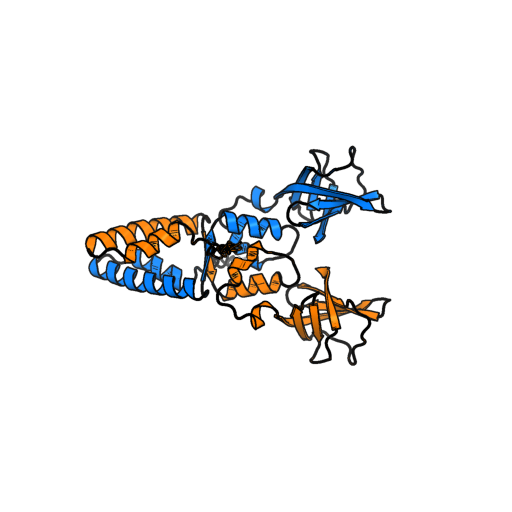 1641 C CA . ALA B 1 53 ? 9.281 16.203 7.539 1 95.88 53 ALA B CA 1
ATOM 1642 C C . ALA B 1 53 ? 8.68 15.664 6.242 1 95.88 53 ALA B C 1
ATOM 1644 O O . ALA B 1 53 ? 9.062 14.602 5.762 1 95.88 53 ALA B O 1
ATOM 1645 N N . GLU B 1 54 ? 7.676 16.344 5.723 1 94.56 54 GLU B N 1
ATOM 1646 C CA . GLU B 1 54 ? 7.043 15.938 4.473 1 94.56 54 GLU B CA 1
ATOM 1647 C C . GLU B 1 54 ? 8.031 15.992 3.311 1 94.56 54 GLU B C 1
ATOM 1649 O O . GLU B 1 54 ? 8.109 15.055 2.512 1 94.56 54 GLU B O 1
ATOM 1654 N N . LYS B 1 55 ? 8.875 17.016 3.234 1 92.44 55 LYS B N 1
ATOM 1655 C CA . LYS B 1 55 ? 9.828 17.188 2.145 1 92.44 55 LYS B CA 1
ATOM 1656 C C . LYS B 1 55 ? 10.914 16.109 2.186 1 92.44 55 LYS B C 1
ATOM 1658 O O . LYS B 1 55 ? 11.375 15.656 1.141 1 92.44 55 LYS B O 1
ATOM 1663 N N . LYS B 1 56 ? 11.203 15.695 3.357 1 93.06 56 LYS B N 1
ATOM 1664 C CA . LYS B 1 56 ? 12.25 14.695 3.514 1 93.06 56 LYS B CA 1
ATOM 1665 C C . LYS B 1 56 ? 11.688 13.281 3.377 1 93.06 56 LYS B C 1
ATOM 1667 O O . LYS B 1 56 ? 12.445 12.312 3.301 1 93.06 56 LYS B O 1
ATOM 1672 N N . GLY B 1 57 ? 10.375 13.195 3.424 1 92.38 57 GLY B N 1
ATOM 1673 C CA . GLY B 1 57 ? 9.742 11.891 3.291 1 92.38 57 GLY B CA 1
ATOM 1674 C C . GLY B 1 57 ? 9.57 11.172 4.617 1 92.38 57 GLY B C 1
ATOM 1675 O O . GLY B 1 57 ? 9.25 9.984 4.648 1 92.38 57 GLY B O 1
ATOM 1676 N N . ASP B 1 58 ? 9.82 11.898 5.668 1 94.88 58 ASP B N 1
ATOM 1677 C CA . ASP B 1 58 ? 9.609 11.297 6.98 1 94.88 58 ASP B CA 1
ATOM 1678 C C . ASP B 1 58 ? 8.125 11.07 7.25 1 94.88 58 ASP B C 1
ATOM 1680 O O . ASP B 1 58 ? 7.762 10.211 8.055 1 94.88 58 ASP B O 1
ATOM 1684 N N . ILE B 1 59 ? 7.301 11.859 6.602 1 95.06 59 ILE B N 1
ATOM 1685 C CA . ILE B 1 59 ? 5.859 11.633 6.57 1 95.06 59 ILE B CA 1
ATOM 1686 C C . ILE B 1 59 ? 5.336 11.828 5.148 1 95.06 59 ILE B C 1
ATOM 1688 O O . ILE B 1 59 ? 5.949 12.531 4.348 1 95.06 59 ILE B O 1
ATOM 1692 N N . VAL B 1 60 ? 4.344 11.164 4.891 1 94.12 60 VAL B N 1
ATOM 1693 C CA . VAL B 1 60 ? 3.635 11.305 3.623 1 94.12 60 VAL B CA 1
ATOM 1694 C C . VAL B 1 60 ? 2.148 11.531 3.887 1 94.12 60 VAL B C 1
ATOM 1696 O O . VAL B 1 60 ? 1.536 10.82 4.684 1 94.12 60 VAL B O 1
ATOM 1699 N N . VAL B 1 61 ? 1.647 12.539 3.33 1 94.69 61 VAL B N 1
ATOM 1700 C CA . VAL B 1 61 ? 0.222 12.828 3.441 1 94.69 61 VAL B CA 1
ATOM 1701 C C . VAL B 1 61 ? -0.514 12.281 2.223 1 94.69 61 VAL B C 1
ATOM 1703 O O . VAL B 1 61 ? -0.28 12.719 1.096 1 94.69 61 VAL B O 1
ATOM 1706 N N . VAL B 1 62 ? -1.403 11.375 2.475 1 94.19 62 VAL B N 1
ATOM 1707 C CA . VAL B 1 62 ? -2.113 10.664 1.415 1 94.19 62 VAL B CA 1
ATOM 1708 C C . VAL B 1 62 ? -3.59 11.055 1.432 1 94.19 62 VAL B C 1
ATOM 1710 O O . VAL B 1 62 ? -4.234 11.023 2.482 1 94.19 62 VAL B O 1
ATOM 1713 N N . ASP B 1 63 ? -4.102 11.438 0.306 1 94.31 63 ASP B N 1
ATOM 1714 C CA . ASP B 1 63 ? -5.523 11.766 0.289 1 94.31 63 ASP B CA 1
ATOM 1715 C C . ASP B 1 63 ? -6.375 10.523 0.038 1 94.31 63 ASP B C 1
ATOM 1717 O O . ASP B 1 63 ? -5.848 9.453 -0.271 1 94.31 63 ASP B O 1
ATOM 1721 N N . ARG B 1 64 ? -7.621 10.688 0.043 1 93.38 64 ARG B N 1
ATOM 1722 C CA . ARG B 1 64 ? -8.57 9.578 -0.024 1 93.38 64 ARG B CA 1
ATOM 1723 C C . ARG B 1 64 ? -8.508 8.883 -1.379 1 93.38 64 ARG B C 1
ATOM 1725 O O . ARG B 1 64 ? -8.594 7.656 -1.457 1 93.38 64 ARG B O 1
ATOM 1732 N N . ASP B 1 65 ? -8.352 9.602 -2.441 1 93.25 65 ASP B N 1
ATOM 1733 C CA . ASP B 1 65 ? -8.297 9 -3.771 1 93.25 65 ASP B CA 1
ATOM 1734 C C . ASP B 1 65 ? -7.051 8.141 -3.932 1 93.25 65 ASP B C 1
ATOM 1736 O O . ASP B 1 65 ? -7.121 7.031 -4.469 1 93.25 65 ASP B O 1
ATOM 1740 N N . GLN B 1 66 ? -5.992 8.625 -3.428 1 93.5 66 GLN B N 1
ATOM 1741 C CA . GLN B 1 66 ? -4.746 7.859 -3.461 1 93.5 66 GLN B CA 1
ATOM 1742 C C . GLN B 1 66 ? -4.848 6.602 -2.602 1 93.5 66 GLN B C 1
ATOM 1744 O O . GLN B 1 66 ? -4.395 5.531 -3.002 1 93.5 66 GLN B O 1
ATOM 1749 N N . ALA B 1 67 ? -5.438 6.754 -1.439 1 94 67 ALA B N 1
ATOM 1750 C CA . ALA B 1 67 ? -5.625 5.617 -0.544 1 94 67 ALA B CA 1
ATOM 1751 C C . ALA B 1 67 ? -6.504 4.551 -1.189 1 94 67 ALA B C 1
ATOM 1753 O O . ALA B 1 67 ? -6.195 3.357 -1.122 1 94 67 ALA B O 1
ATOM 1754 N N . ARG B 1 68 ? -7.551 4.984 -1.812 1 93.5 68 ARG B N 1
ATOM 1755 C CA . ARG B 1 68 ? -8.469 4.066 -2.479 1 93.5 68 ARG B CA 1
ATOM 1756 C C . ARG B 1 68 ? -7.785 3.359 -3.645 1 93.5 68 ARG B C 1
ATOM 1758 O O . ARG B 1 68 ? -7.996 2.164 -3.863 1 93.5 68 ARG B O 1
ATOM 1765 N N . ALA B 1 69 ? -6.934 4.027 -4.332 1 92.94 69 ALA B N 1
ATOM 1766 C CA . ALA B 1 69 ? -6.191 3.422 -5.438 1 92.94 69 ALA B CA 1
ATOM 1767 C C . ALA B 1 69 ? -5.23 2.35 -4.934 1 92.94 69 ALA B C 1
ATOM 1769 O O . ALA B 1 69 ? -5.117 1.277 -5.531 1 92.94 69 ALA B O 1
ATOM 1770 N N . ALA B 1 70 ? -4.586 2.678 -3.861 1 93.62 70 ALA B N 1
ATOM 1771 C CA . ALA B 1 70 ? -3.664 1.712 -3.264 1 93.62 70 ALA B CA 1
ATOM 1772 C C . ALA B 1 70 ? -4.406 0.466 -2.791 1 93.62 70 ALA B C 1
ATOM 1774 O O . ALA B 1 70 ? -3.973 -0.659 -3.045 1 93.62 70 ALA B O 1
ATOM 1775 N N . ARG B 1 71 ? -5.516 0.666 -2.199 1 93.69 71 ARG B N 1
ATOM 1776 C CA . ARG B 1 71 ? -6.32 -0.453 -1.714 1 93.69 71 ARG B CA 1
ATOM 1777 C C . ARG B 1 71 ? -6.824 -1.308 -2.871 1 93.69 71 ARG B C 1
ATOM 1779 O O . ARG B 1 71 ? -6.781 -2.537 -2.807 1 93.69 71 ARG B O 1
ATOM 1786 N N . LYS B 1 72 ? -7.328 -0.657 -3.863 1 92.38 72 LYS B N 1
ATOM 1787 C CA . LYS B 1 72 ? -7.82 -1.37 -5.039 1 92.38 72 LYS B CA 1
ATOM 1788 C C . LYS B 1 72 ? -6.719 -2.221 -5.668 1 92.38 72 LYS B C 1
ATOM 1790 O O . LYS B 1 72 ? -6.953 -3.375 -6.031 1 92.38 72 LYS B O 1
ATOM 1795 N N . GLN B 1 73 ? -5.59 -1.677 -5.773 1 93 73 GLN B N 1
ATOM 1796 C CA . GLN B 1 73 ? -4.469 -2.389 -6.375 1 93 73 GLN B CA 1
ATOM 1797 C C . GLN B 1 73 ? -4.043 -3.574 -5.516 1 93 73 GLN B C 1
ATOM 1799 O O . GLN B 1 73 ? -3.611 -4.605 -6.039 1 93 73 GLN B O 1
ATOM 1804 N N . ALA B 1 74 ? -4.18 -3.396 -4.227 1 93.06 74 ALA B N 1
ATOM 1805 C CA . ALA B 1 74 ? -3.736 -4.426 -3.289 1 93.06 74 ALA B CA 1
ATOM 1806 C C . ALA B 1 74 ? -4.848 -5.434 -3.012 1 93.06 74 ALA B C 1
ATOM 1808 O O . ALA B 1 74 ? -4.645 -6.406 -2.283 1 93.06 74 ALA B O 1
ATOM 1809 N N . PHE B 1 75 ? -6.07 -5.18 -3.57 1 94.62 75 PHE B N 1
ATOM 1810 C CA . PHE B 1 75 ? -7.219 -6.023 -3.266 1 94.62 75 PHE B CA 1
ATOM 1811 C C . PHE B 1 75 ? -6.941 -7.473 -3.656 1 94.62 75 PHE B C 1
ATOM 1813 O O . PHE B 1 75 ? -6.488 -7.746 -4.77 1 94.62 75 PHE B O 1
ATOM 1820 N N . GLY B 1 76 ? -7.16 -8.375 -2.678 1 92.62 76 GLY B N 1
ATOM 1821 C CA . GLY B 1 76 ? -6.914 -9.789 -2.912 1 92.62 76 GLY B CA 1
ATOM 1822 C C . GLY B 1 76 ? -5.586 -10.266 -2.352 1 92.62 76 GLY B C 1
ATOM 1823 O O . GLY B 1 76 ? -5.324 -11.469 -2.291 1 92.62 76 GLY B O 1
ATOM 1824 N N . PHE B 1 77 ? -4.746 -9.336 -2.006 1 90.38 77 PHE B N 1
ATOM 1825 C CA . PHE B 1 77 ? -3.502 -9.672 -1.32 1 90.38 77 PHE B CA 1
ATOM 1826 C C . PHE B 1 77 ? -3.621 -9.406 0.175 1 90.38 77 PHE B C 1
ATOM 1828 O O . PHE B 1 77 ? -4.523 -8.688 0.614 1 90.38 77 PHE B O 1
ATOM 1835 N N . THR B 1 78 ? -2.75 -10.062 0.931 1 87.25 78 THR B N 1
ATOM 1836 C CA . THR B 1 78 ? -2.707 -9.828 2.369 1 87.25 78 THR B CA 1
ATOM 1837 C C . THR B 1 78 ? -1.705 -8.727 2.705 1 87.25 78 THR B C 1
ATOM 1839 O O . THR B 1 78 ? -0.501 -8.977 2.785 1 87.25 78 THR B O 1
ATOM 1842 N N . MET B 1 79 ? -2.254 -7.527 2.951 1 89.12 79 MET B N 1
ATOM 1843 C CA . MET B 1 79 ? -1.4 -6.371 3.215 1 89.12 79 MET B CA 1
ATOM 1844 C C . MET B 1 79 ? -1.876 -5.617 4.449 1 89.12 79 MET B C 1
ATOM 1846 O O . MET B 1 79 ? -2.365 -4.492 4.344 1 89.12 79 MET B O 1
ATOM 1850 N N . PRO B 1 80 ? -1.579 -6.113 5.594 1 91.44 80 PRO B N 1
ATOM 1851 C CA . PRO B 1 80 ? -2.041 -5.457 6.82 1 91.44 80 PRO B CA 1
ATOM 1852 C C . PRO B 1 80 ? -1.479 -4.047 6.984 1 91.44 80 PRO B C 1
ATOM 1854 O O . PRO B 1 80 ? -2.096 -3.205 7.641 1 91.44 80 PRO B O 1
ATOM 1857 N N . SER B 1 81 ? -0.365 -3.777 6.391 1 91.38 81 SER B N 1
ATOM 1858 C CA . SER B 1 81 ? 0.275 -2.473 6.508 1 91.38 81 SER B CA 1
ATOM 1859 C C . SER B 1 81 ? -0.563 -1.385 5.844 1 91.38 81 SER B C 1
ATOM 1861 O O . SER B 1 81 ? -0.378 -0.197 6.117 1 91.38 81 SER B O 1
ATOM 1863 N N . LEU B 1 82 ? -1.476 -1.77 4.988 1 93.12 82 LEU B N 1
ATOM 1864 C CA . LEU B 1 82 ? -2.283 -0.791 4.27 1 93.12 82 LEU B CA 1
ATOM 1865 C C . LEU B 1 82 ? -3.604 -0.541 4.988 1 93.12 82 LEU B C 1
ATOM 1867 O O . LEU B 1 82 ? -4.457 0.195 4.488 1 93.12 82 LEU B O 1
ATOM 1871 N N . ALA B 1 83 ? -3.779 -1.143 6.164 1 92.56 83 ALA B N 1
ATOM 1872 C CA . ALA B 1 83 ? -5.012 -0.992 6.934 1 92.56 83 ALA B CA 1
ATOM 1873 C C . ALA B 1 83 ? -5.246 0.467 7.309 1 92.56 83 ALA B C 1
ATOM 1875 O O . ALA B 1 83 ? -6.375 0.864 7.609 1 92.56 83 ALA B O 1
ATOM 1876 N N . MET B 1 84 ? -4.164 1.281 7.309 1 90.06 84 MET B N 1
ATOM 1877 C CA . MET B 1 84 ? -4.262 2.705 7.621 1 90.06 84 MET B CA 1
ATOM 1878 C C . MET B 1 84 ? -5.137 3.426 6.598 1 90.06 84 MET B C 1
ATOM 1880 O O . MET B 1 84 ? -5.691 4.488 6.887 1 90.06 84 MET B O 1
ATOM 1884 N N . PHE B 1 85 ? -5.316 2.807 5.43 1 93.19 85 PHE B N 1
ATOM 1885 C CA . PHE B 1 85 ? -6.094 3.418 4.359 1 93.19 85 PHE B CA 1
ATOM 1886 C C . PHE B 1 85 ? -7.57 3.072 4.492 1 93.19 85 PHE B C 1
ATOM 1888 O O . PHE B 1 85 ? -8.406 3.574 3.734 1 93.19 85 PHE B O 1
ATOM 1895 N N . ASP B 1 86 ? -7.895 2.244 5.48 1 92.88 86 ASP B N 1
ATOM 1896 C CA . ASP B 1 86 ? -9.281 1.818 5.656 1 92.88 86 ASP B CA 1
ATOM 1897 C C . ASP B 1 86 ? -10.07 2.848 6.457 1 92.88 86 ASP B C 1
ATOM 1899 O O . ASP B 1 86 ? -11.305 2.818 6.465 1 92.88 86 ASP B O 1
ATOM 1903 N N . ARG B 1 87 ? -9.352 3.758 7.039 1 87.62 87 ARG B N 1
ATOM 1904 C CA . ARG B 1 87 ? -10 4.715 7.93 1 87.62 87 ARG B CA 1
ATOM 1905 C C . ARG B 1 87 ? -11 5.578 7.172 1 87.62 87 ARG B C 1
ATOM 1907 O O . ARG B 1 87 ? -10.672 6.156 6.133 1 87.62 87 ARG B O 1
ATOM 1914 N N . GLY B 1 88 ? -12.172 5.629 7.719 1 89.06 88 GLY B N 1
ATOM 1915 C CA . GLY B 1 88 ? -13.195 6.488 7.145 1 89.06 88 GLY B CA 1
ATOM 1916 C C . GLY B 1 88 ? -13.969 5.828 6.016 1 89.06 88 GLY B C 1
ATOM 1917 O O . GLY B 1 88 ? -14.898 6.414 5.465 1 89.06 88 GLY B O 1
ATOM 1918 N N . GLU B 1 89 ? -13.586 4.652 5.672 1 92.12 89 GLU B N 1
ATOM 1919 C CA . GLU B 1 89 ? -14.273 3.945 4.59 1 92.12 89 GLU B CA 1
ATOM 1920 C C . GLU B 1 89 ? -15.406 3.076 5.133 1 92.12 89 GLU B C 1
ATOM 1922 O O . GLU B 1 89 ? -15.344 2.6 6.266 1 92.12 89 GLU B O 1
ATOM 1927 N N . LYS B 1 90 ? -16.391 2.982 4.344 1 91.94 90 LYS B N 1
ATOM 1928 C CA . LYS B 1 90 ? -17.484 2.082 4.707 1 91.94 90 LYS B CA 1
ATOM 1929 C C . LYS B 1 90 ? -17.078 0.624 4.496 1 91.94 90 LYS B C 1
ATOM 1931 O O . LYS B 1 90 ? -16.391 0.296 3.531 1 91.94 90 LYS B O 1
ATOM 1936 N N . PRO B 1 91 ? -17.547 -0.246 5.355 1 89.44 91 PRO B N 1
ATOM 1937 C CA . PRO B 1 91 ? -17.203 -1.664 5.234 1 89.44 91 PRO B CA 1
ATOM 1938 C C . PRO B 1 91 ? -17.531 -2.234 3.854 1 89.44 91 PRO B C 1
ATOM 1940 O O . PRO B 1 91 ? -16.766 -3.047 3.326 1 89.44 91 PRO B O 1
ATOM 1943 N N . GLU B 1 92 ? -18.578 -1.812 3.305 1 88.94 92 GLU B N 1
ATOM 1944 C CA . GLU B 1 92 ? -18.984 -2.32 1.995 1 88.94 92 GLU B CA 1
ATOM 1945 C C . GLU B 1 92 ? -17.953 -1.946 0.924 1 88.94 92 GLU B C 1
ATOM 1947 O O . GLU B 1 92 ? -17.75 -2.697 -0.031 1 88.94 92 GLU B O 1
ATOM 1952 N N . ASP B 1 93 ? -17.344 -0.812 1.08 1 90.44 93 ASP B N 1
ATOM 1953 C CA . ASP B 1 93 ? -16.375 -0.326 0.1 1 90.44 93 ASP B CA 1
ATOM 1954 C C . ASP B 1 93 ? -15.008 -0.99 0.295 1 90.44 93 ASP B C 1
ATOM 1956 O O . ASP B 1 93 ? -14.203 -1.044 -0.633 1 90.44 93 ASP B O 1
ATOM 1960 N N . LEU B 1 94 ? -14.797 -1.455 1.444 1 91.88 94 LEU B N 1
ATOM 1961 C CA . LEU B 1 94 ? -13.523 -2.084 1.752 1 91.88 94 LEU B CA 1
ATOM 1962 C C . LEU B 1 94 ? -13.484 -3.52 1.237 1 91.88 94 LEU B C 1
ATOM 1964 O O . LEU B 1 94 ? -12.406 -4.062 0.978 1 91.88 94 LEU B O 1
ATOM 1968 N N . ASP B 1 95 ? -14.656 -4.055 1.026 1 93.75 95 ASP B N 1
ATOM 1969 C CA . ASP B 1 95 ? -14.703 -5.484 0.731 1 93.75 95 ASP B CA 1
ATOM 1970 C C . ASP B 1 95 ? -15.062 -5.73 -0.731 1 93.75 95 ASP B C 1
ATOM 1972 O O . ASP B 1 95 ? -15.445 -6.844 -1.104 1 93.75 95 ASP B O 1
ATOM 1976 N N . ARG B 1 96 ? -14.961 -4.656 -1.528 1 95.19 96 ARG B N 1
ATOM 1977 C CA . ARG B 1 96 ? -15.352 -4.836 -2.924 1 95.19 96 ARG B CA 1
ATOM 1978 C C . ARG B 1 96 ? -14.508 -3.965 -3.846 1 95.19 96 ARG B C 1
ATOM 1980 O O . ARG B 1 96 ? -14.102 -2.863 -3.469 1 95.19 96 ARG B O 1
ATOM 1987 N N . VAL B 1 97 ? -14.32 -4.457 -5.035 1 95.69 97 VAL B N 1
ATOM 1988 C CA . VAL B 1 97 ? -13.703 -3.686 -6.105 1 95.69 97 VAL B CA 1
ATOM 1989 C C . VAL B 1 97 ? -14.5 -3.857 -7.395 1 95.69 97 VAL B C 1
ATOM 1991 O O . VAL B 1 97 ? -14.961 -4.961 -7.707 1 95.69 97 VAL B O 1
ATOM 1994 N N . THR B 1 98 ? -14.781 -2.766 -8 1 95.75 98 THR B N 1
ATOM 1995 C CA . THR B 1 98 ? -15.406 -2.777 -9.312 1 95.75 98 THR B CA 1
ATOM 1996 C C . THR B 1 98 ? -14.438 -2.271 -10.383 1 95.75 98 THR B C 1
ATOM 1998 O O . THR B 1 98 ? -13.812 -1.222 -10.211 1 95.75 98 THR B O 1
ATOM 2001 N N . THR B 1 99 ? -14.305 -3.01 -11.445 1 96.38 99 THR B N 1
ATOM 2002 C CA . THR B 1 99 ? -13.391 -2.656 -12.523 1 96.38 99 THR B CA 1
ATOM 2003 C C . THR B 1 99 ? -13.836 -3.295 -13.836 1 96.38 99 THR B C 1
ATOM 2005 O O . THR B 1 99 ? -15.016 -3.617 -14.008 1 96.38 99 THR B O 1
ATOM 2008 N N . THR B 1 100 ? -12.922 -3.242 -14.805 1 97.69 100 THR B N 1
ATOM 2009 C CA . THR B 1 100 ? -13.258 -3.744 -16.125 1 97.69 100 THR B CA 1
ATOM 2010 C C . THR B 1 100 ? -12.273 -4.82 -16.562 1 97.69 100 THR B C 1
ATOM 2012 O O . THR B 1 100 ? -11.086 -4.746 -16.25 1 97.69 100 THR B O 1
ATOM 2015 N N . VAL B 1 101 ? -12.805 -5.734 -17.375 1 98.12 101 VAL B N 1
ATOM 2016 C CA . VAL B 1 101 ? -11.992 -6.82 -17.922 1 98.12 101 VAL B CA 1
ATOM 2017 C C . VAL B 1 101 ? -11.219 -6.332 -19.141 1 98.12 101 VAL B C 1
ATOM 2019 O O . VAL B 1 101 ? -11.789 -5.707 -20.031 1 98.12 101 VAL B O 1
ATOM 2022 N N . VAL B 1 102 ? -10 -6.559 -19.125 1 97.94 102 VAL B N 1
ATOM 2023 C CA . VAL B 1 102 ? -9.156 -6.242 -20.266 1 97.94 102 VAL B CA 1
ATOM 2024 C C . VAL B 1 102 ? -8.977 -7.484 -21.141 1 97.94 102 VAL B C 1
ATOM 2026 O O . VAL B 1 102 ? -8.938 -7.387 -22.375 1 97.94 102 VAL B O 1
ATOM 2029 N N . ARG B 1 103 ? -8.836 -8.664 -20.422 1 97.69 103 ARG B N 1
ATOM 2030 C CA . ARG B 1 103 ? -8.664 -9.938 -21.094 1 97.69 103 ARG B CA 1
ATOM 2031 C C . ARG B 1 103 ? -9.273 -11.078 -20.281 1 97.69 103 ARG B C 1
ATOM 2033 O O . ARG B 1 103 ? -9.266 -11.047 -19.062 1 97.69 103 ARG B O 1
ATOM 2040 N N . ALA B 1 104 ? -9.828 -11.992 -21.062 1 97.19 104 ALA B N 1
ATOM 2041 C CA . ALA B 1 104 ? -10.406 -13.172 -20.422 1 97.19 104 ALA B CA 1
ATOM 2042 C C . ALA B 1 104 ? -10.109 -14.43 -21.234 1 97.19 104 ALA B C 1
ATOM 2044 O O . ALA B 1 104 ? -10.188 -14.422 -22.453 1 97.19 104 ALA B O 1
ATOM 2045 N N . TYR B 1 105 ? -9.711 -15.422 -20.547 1 95.75 105 TYR B N 1
ATOM 2046 C CA . TYR B 1 105 ? -9.461 -16.688 -21.234 1 95.75 105 TYR B CA 1
ATOM 2047 C C . TYR B 1 105 ? -9.75 -17.859 -20.312 1 95.75 105 TYR B C 1
ATOM 2049 O O . TYR B 1 105 ? -9.812 -17.703 -19.094 1 95.75 105 TYR B O 1
ATOM 2057 N N . GLN B 1 106 ? -10 -19.016 -20.891 1 93.19 106 GLN B N 1
ATOM 2058 C CA . GLN B 1 106 ? -10.281 -20.234 -20.125 1 93.19 106 GLN B CA 1
ATOM 2059 C C . GLN B 1 106 ? -9.125 -21.219 -20.234 1 93.19 106 GLN B C 1
ATOM 2061 O O . GLN B 1 106 ? -8.539 -21.391 -21.312 1 93.19 106 GLN B O 1
ATOM 2066 N N . GLY B 1 107 ? -8.852 -21.766 -19.047 1 88.19 107 GLY B N 1
ATOM 2067 C CA . GLY B 1 107 ? -7.887 -22.859 -19.062 1 88.19 107 GLY B CA 1
ATOM 2068 C C . GLY B 1 107 ? -8.492 -24.188 -19.453 1 88.19 107 GLY B C 1
ATOM 2069 O O . GLY B 1 107 ? -9.648 -24.25 -19.875 1 88.19 107 GLY B O 1
ATOM 2070 N N . GLY B 1 108 ? -7.602 -25.312 -19.422 1 88.94 108 GLY B N 1
ATOM 2071 C CA . GLY B 1 108 ? -8.062 -26.656 -19.719 1 88.94 108 GLY B CA 1
ATOM 2072 C C . GLY B 1 108 ? -9.125 -27.156 -18.766 1 88.94 108 GLY B C 1
ATOM 2073 O O . GLY B 1 108 ? -9.938 -28.016 -19.109 1 88.94 108 GLY B O 1
ATOM 2074 N N . ASP B 1 109 ? -9.141 -26.594 -17.641 1 90.94 109 ASP B N 1
ATOM 2075 C CA . ASP B 1 109 ? -10.109 -27 -16.625 1 90.94 109 ASP B CA 1
ATOM 2076 C C . ASP B 1 109 ? -11.414 -26.234 -16.781 1 90.94 109 ASP B C 1
ATOM 2078 O O . ASP B 1 109 ? -12.312 -26.344 -15.938 1 90.94 109 ASP B O 1
ATOM 2082 N N . ARG B 1 110 ? -11.555 -25.406 -17.859 1 90.94 110 ARG B N 1
ATOM 2083 C CA . ARG B 1 110 ? -12.727 -24.625 -18.234 1 90.94 110 ARG B CA 1
ATOM 2084 C C . ARG B 1 110 ? -12.969 -23.484 -17.234 1 90.94 110 ARG B C 1
ATOM 2086 O O . ARG B 1 110 ? -14.07 -22.938 -17.172 1 90.94 110 ARG B O 1
ATOM 2093 N N . ARG B 1 111 ? -11.977 -23.219 -16.406 1 95.25 111 ARG B N 1
ATOM 2094 C CA . ARG B 1 111 ? -12.078 -22.109 -15.477 1 95.25 111 ARG B CA 1
ATOM 2095 C C . ARG B 1 111 ? -11.539 -20.828 -16.094 1 95.25 111 ARG B C 1
ATOM 2097 O O . ARG B 1 111 ? -10.57 -20.859 -16.859 1 95.25 111 ARG B O 1
ATOM 2104 N N . TRP B 1 112 ? -12.195 -19.797 -15.695 1 96.06 112 TRP B N 1
ATOM 2105 C CA . TRP B 1 112 ? -11.852 -18.531 -16.312 1 96.06 112 TRP B CA 1
ATOM 2106 C C . TRP B 1 112 ? -10.703 -17.859 -15.555 1 96.06 112 TRP B C 1
ATOM 2108 O O . TRP B 1 112 ? -10.641 -17.922 -14.32 1 96.06 112 TRP B O 1
ATOM 2118 N N . THR B 1 113 ? -9.844 -17.25 -16.297 1 97.44 113 THR B N 1
ATOM 2119 C CA . THR B 1 113 ? -8.859 -16.266 -15.82 1 97.44 113 THR B CA 1
ATOM 2120 C C . THR B 1 113 ? -9.078 -14.914 -16.5 1 97.44 113 THR B C 1
ATOM 2122 O O . THR B 1 113 ? -9.203 -14.836 -17.719 1 97.44 113 THR B O 1
ATOM 2125 N N . VAL B 1 114 ? -9.148 -13.883 -15.68 1 97.56 114 VAL B N 1
ATOM 2126 C CA . VAL B 1 114 ? -9.422 -12.562 -16.234 1 97.56 114 VAL B CA 1
ATOM 2127 C C . VAL B 1 114 ? -8.336 -11.586 -15.797 1 97.56 114 VAL B C 1
ATOM 2129 O O . VAL B 1 114 ? -7.859 -11.641 -14.656 1 97.56 114 VAL B O 1
ATOM 2132 N N . GLU B 1 115 ? -7.93 -10.805 -16.672 1 97.81 115 GLU B N 1
ATOM 2133 C CA . GLU B 1 115 ? -7.086 -9.648 -16.391 1 97.81 115 GLU B CA 1
ATOM 2134 C C . GLU B 1 115 ? -7.914 -8.367 -16.328 1 97.81 115 GLU B C 1
ATOM 2136 O O . GLU B 1 115 ? -8.719 -8.102 -17.219 1 97.81 115 GLU B O 1
ATOM 2141 N N . LEU B 1 116 ? -7.715 -7.68 -15.344 1 96.88 116 LEU B N 1
ATOM 2142 C CA . LEU B 1 116 ? -8.523 -6.492 -15.102 1 96.88 116 LEU B CA 1
ATOM 2143 C C . LEU B 1 116 ? -7.734 -5.223 -15.406 1 96.88 116 LEU B C 1
ATOM 2145 O O . LEU B 1 116 ? -6.516 -5.277 -15.586 1 96.88 116 LEU B O 1
ATOM 2149 N N . GLU B 1 117 ? -8.547 -4.109 -15.57 1 94.88 117 GLU B N 1
ATOM 2150 C CA . GLU B 1 117 ? -7.863 -2.818 -15.617 1 94.88 117 GLU B CA 1
ATOM 2151 C C . GLU B 1 117 ? -6.973 -2.623 -14.391 1 94.88 117 GLU B C 1
ATOM 2153 O O . GLU B 1 117 ? -7.371 -2.936 -13.273 1 94.88 117 GLU B O 1
ATOM 2158 N N . GLY B 1 118 ? -5.703 -2.174 -14.68 1 90.12 118 GLY B N 1
ATOM 2159 C CA . GLY B 1 118 ? -4.742 -2.037 -13.602 1 90.12 118 GLY B CA 1
ATOM 2160 C C . GLY B 1 118 ? -3.771 -3.201 -13.508 1 90.12 118 GLY B C 1
ATOM 2161 O O . GLY B 1 118 ? -2.783 -3.137 -12.781 1 90.12 118 GLY B O 1
ATOM 2162 N N . GLY B 1 119 ? -4.156 -4.309 -14.133 1 91.56 119 GLY B N 1
ATOM 2163 C CA . GLY B 1 119 ? -3.182 -5.375 -14.289 1 91.56 119 GLY B CA 1
ATOM 2164 C C . GLY B 1 119 ? -3.445 -6.562 -13.383 1 91.56 119 GLY B C 1
ATOM 2165 O O . GLY B 1 119 ? -2.809 -7.609 -13.523 1 91.56 119 GLY B O 1
ATOM 2166 N N . ALA B 1 120 ? -4.438 -6.445 -12.5 1 94.44 120 ALA B N 1
ATOM 2167 C CA . ALA B 1 120 ? -4.75 -7.555 -11.602 1 94.44 120 ALA B CA 1
ATOM 2168 C C . ALA B 1 120 ? -5.289 -8.75 -12.383 1 94.44 120 ALA B C 1
ATOM 2170 O O . ALA B 1 120 ? -6.086 -8.586 -13.305 1 94.44 120 ALA B O 1
ATOM 2171 N N . VAL B 1 121 ? -4.824 -9.914 -12.016 1 95.56 121 VAL B N 1
ATOM 2172 C CA . VAL B 1 121 ? -5.293 -11.148 -12.641 1 95.56 121 VAL B CA 1
ATOM 2173 C C . VAL B 1 121 ? -5.977 -12.031 -11.602 1 95.56 121 VAL B C 1
ATOM 2175 O O . VAL B 1 121 ? -5.418 -12.297 -10.539 1 95.56 121 VAL B O 1
ATOM 2178 N N . TRP B 1 122 ? -7.117 -12.422 -11.953 1 96.62 122 TRP B N 1
ATOM 2179 C CA . TRP B 1 122 ? -7.926 -13.258 -11.07 1 96.62 122 TRP B CA 1
ATOM 2180 C C . TRP B 1 122 ? -8.328 -14.555 -11.766 1 96.62 122 TRP B C 1
ATOM 2182 O O . TRP B 1 122 ? -8.68 -14.555 -12.945 1 96.62 122 TRP B O 1
ATOM 2192 N N . ALA B 1 123 ? -8.219 -15.641 -11.023 1 96.5 123 ALA B N 1
ATOM 2193 C CA . ALA B 1 123 ? -8.602 -16.953 -11.555 1 96.5 123 ALA B CA 1
ATOM 2194 C C . ALA B 1 123 ? -9.805 -17.516 -10.812 1 96.5 123 ALA B C 1
ATOM 2196 O O . ALA B 1 123 ? -9.891 -17.406 -9.586 1 96.5 123 ALA B O 1
ATOM 2197 N N . GLN B 1 124 ? -10.648 -18.016 -11.648 1 97.19 124 GLN B N 1
ATOM 2198 C CA . GLN B 1 124 ? -11.773 -18.734 -11.047 1 97.19 124 GLN B CA 1
ATOM 2199 C C . GLN B 1 124 ? -11.281 -19.938 -10.242 1 97.19 124 GLN B C 1
ATOM 2201 O O . GLN B 1 124 ? -10.391 -20.656 -10.68 1 97.19 124 GLN B O 1
ATOM 2206 N N . ASN B 1 125 ? -11.93 -20.031 -9.07 1 96.06 125 ASN B N 1
ATOM 2207 C CA . ASN B 1 125 ? -11.477 -21.094 -8.164 1 96.06 125 ASN B CA 1
ATOM 2208 C C . ASN B 1 125 ? -12.625 -22.016 -7.77 1 96.06 125 ASN B C 1
ATOM 2210 O O . ASN B 1 125 ? -12.742 -22.406 -6.605 1 96.06 125 ASN B O 1
ATOM 2214 N N . ASP B 1 126 ? -13.555 -22.188 -8.555 1 95.56 126 ASP B N 1
ATOM 2215 C CA . ASP B 1 126 ? -14.656 -23.141 -8.414 1 95.56 126 ASP B CA 1
ATOM 221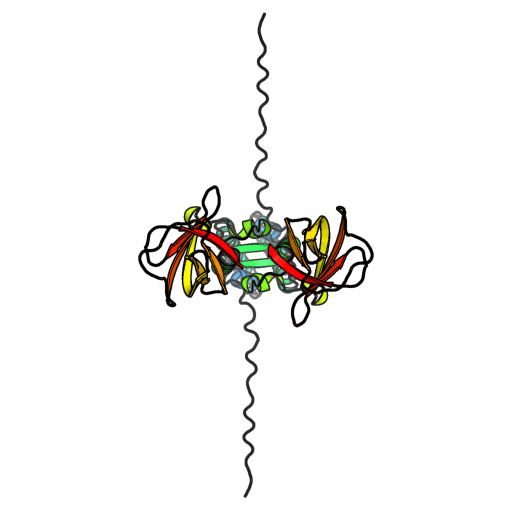6 C C . ASP B 1 126 ? -15.047 -23.734 -9.766 1 95.56 126 ASP B C 1
ATOM 2218 O O . ASP B 1 126 ? -14.367 -23.516 -10.766 1 95.56 126 ASP B O 1
ATOM 2222 N N . ASP B 1 127 ? -16.109 -24.531 -9.734 1 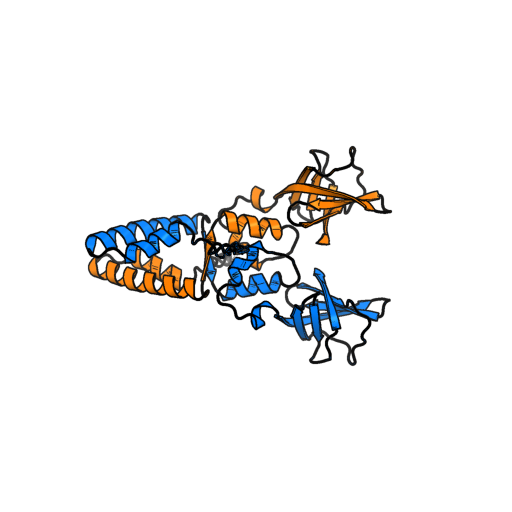94.44 127 ASP B N 1
ATOM 2223 C CA . ASP B 1 127 ? -16.453 -25.234 -10.969 1 94.44 127 ASP B CA 1
ATOM 2224 C C . ASP B 1 127 ? -17.75 -24.688 -11.555 1 94.44 127 ASP B C 1
ATOM 2226 O O . ASP B 1 127 ? -18.406 -25.375 -12.352 1 94.44 127 ASP B O 1
ATOM 2230 N N . GLU B 1 128 ? -18.141 -23.594 -11.164 1 93.44 128 GLU B N 1
ATOM 2231 C CA . GLU B 1 128 ? -19.344 -22.984 -11.719 1 93.44 128 GLU B CA 1
ATOM 2232 C C . GLU B 1 128 ? -19.125 -22.547 -13.164 1 93.44 128 GLU B C 1
ATOM 2234 O O . GLU B 1 128 ? -18.016 -22.141 -13.539 1 93.44 128 GLU B O 1
ATOM 2239 N N . THR B 1 129 ? -20.156 -22.656 -13.938 1 92.56 129 THR B N 1
ATOM 2240 C CA . THR B 1 129 ? -20.078 -22.25 -15.336 1 92.56 129 THR B CA 1
ATOM 2241 C C . THR B 1 129 ? -20.812 -20.938 -15.57 1 92.56 129 THR B C 1
ATOM 2243 O O . THR B 1 129 ? -21.922 -20.75 -15.078 1 92.56 129 THR B O 1
ATOM 2246 N N . LEU B 1 130 ? -20.141 -20.078 -16.328 1 93.19 130 LEU B N 1
ATOM 2247 C CA . LEU B 1 130 ? -20.766 -18.812 -16.688 1 93.19 130 LEU B CA 1
ATOM 2248 C C . LEU B 1 130 ? -21.625 -18.953 -17.938 1 93.19 130 LEU B C 1
ATOM 2250 O O . LEU B 1 130 ? -21.266 -19.703 -18.844 1 93.19 130 LEU B O 1
ATOM 2254 N N . GLY B 1 131 ? -22.734 -18.203 -17.922 1 91.81 131 GLY B N 1
ATOM 2255 C CA . GLY B 1 131 ? -23.625 -18.25 -19.078 1 91.81 131 GLY B CA 1
ATOM 2256 C C . GLY B 1 131 ? -23.031 -17.594 -20.312 1 91.81 131 GLY B C 1
ATOM 2257 O O . GLY B 1 131 ? -23.281 -18.031 -21.438 1 91.81 131 GLY B O 1
ATOM 2258 N N . ARG B 1 132 ? -22.438 -16.516 -20.094 1 94.31 132 ARG B N 1
ATOM 2259 C CA . ARG B 1 132 ? -21.797 -15.773 -21.172 1 94.31 132 ARG B CA 1
ATOM 2260 C C . ARG B 1 132 ? -20.312 -15.602 -20.922 1 94.31 132 ARG B C 1
ATOM 2262 O O . ARG B 1 132 ? -19.891 -15.352 -19.781 1 94.31 132 ARG B O 1
ATOM 2269 N N . ALA B 1 133 ? -19.578 -15.75 -21.953 1 93.62 133 ALA B N 1
ATOM 2270 C CA . ALA B 1 133 ? -18.125 -15.57 -21.844 1 93.62 133 ALA B CA 1
ATOM 2271 C C . ALA B 1 133 ? -17.766 -14.109 -21.594 1 93.62 133 ALA B C 1
ATOM 2273 O O . ALA B 1 133 ? -18.25 -13.219 -22.297 1 93.62 133 ALA B O 1
ATOM 2274 N N . PRO B 1 134 ? -17 -13.922 -20.578 1 95.25 134 PRO B N 1
ATOM 2275 C CA . PRO B 1 134 ? -16.516 -12.547 -20.422 1 95.25 134 PRO B CA 1
ATOM 2276 C C . PRO B 1 134 ? -15.625 -12.086 -21.562 1 95.25 134 PRO B C 1
ATOM 2278 O O . PRO B 1 134 ? -14.953 -12.914 -22.188 1 95.25 134 PRO B O 1
ATOM 2281 N N . LYS B 1 135 ? -15.672 -10.812 -21.844 1 95 135 LYS B N 1
ATOM 2282 C CA . LYS B 1 135 ? -14.891 -10.211 -22.922 1 95 135 LYS B CA 1
ATOM 2283 C C . LYS B 1 135 ? -14.25 -8.906 -22.469 1 95 135 LYS B C 1
ATOM 2285 O O . LYS B 1 135 ? -14.633 -8.344 -21.453 1 95 135 LYS B O 1
ATOM 2290 N N . PRO B 1 136 ? -13.234 -8.445 -23.281 1 96.69 136 PRO B N 1
ATOM 2291 C CA . PRO B 1 136 ? -12.703 -7.113 -22.969 1 96.69 136 PRO B CA 1
ATOM 2292 C C . PRO B 1 136 ? -13.805 -6.055 -22.859 1 96.69 136 PRO B C 1
ATOM 2294 O O . PRO B 1 136 ? -14.695 -5.992 -23.703 1 96.69 136 PRO B O 1
ATOM 2297 N N . GLY B 1 137 ? -13.742 -5.312 -21.812 1 97.06 137 GLY B N 1
ATOM 2298 C CA . GLY B 1 137 ? -14.766 -4.305 -21.578 1 97.06 137 GLY B CA 1
ATOM 2299 C C . GLY B 1 137 ? -15.836 -4.754 -20.609 1 97.06 137 GLY B C 1
ATOM 2300 O O . GLY B 1 137 ? -16.609 -3.934 -20.094 1 97.06 137 GLY B O 1
ATOM 2301 N N . SER B 1 138 ? -15.914 -5.992 -20.312 1 97.25 138 SER B N 1
ATOM 2302 C CA . SER B 1 138 ? -16.891 -6.516 -19.359 1 97.25 138 SER B CA 1
ATOM 2303 C C . SER B 1 138 ? -16.688 -5.895 -17.969 1 97.25 138 SER B C 1
ATOM 2305 O O . SER B 1 138 ? -15.562 -5.633 -17.562 1 97.25 138 SER B O 1
ATOM 2307 N N . LYS B 1 139 ? -17.844 -5.766 -17.281 1 97.75 139 LYS B N 1
ATOM 2308 C CA . LYS B 1 139 ? -17.781 -5.273 -15.914 1 97.75 139 LYS B CA 1
ATOM 2309 C C . LYS B 1 139 ? -17.422 -6.395 -14.938 1 97.75 139 LYS B C 1
ATOM 2311 O O . LYS B 1 139 ? -17.984 -7.492 -15.023 1 97.75 139 LYS B O 1
ATOM 2316 N N . ALA B 1 140 ? -16.5 -6.121 -14.102 1 98.19 140 ALA B N 1
ATOM 2317 C CA . ALA B 1 140 ? -16.094 -7.086 -13.078 1 98.19 140 ALA B CA 1
ATOM 2318 C C . ALA B 1 140 ? -16.297 -6.512 -11.68 1 98.19 140 ALA B C 1
ATOM 2320 O O . ALA B 1 140 ? -15.867 -5.395 -11.391 1 98.19 140 ALA B O 1
ATOM 2321 N N . GLU B 1 141 ? -16.984 -7.254 -10.859 1 97.69 141 GLU B N 1
ATOM 2322 C CA . GLU B 1 141 ? -17.125 -6.938 -9.438 1 97.69 141 GLU B CA 1
ATOM 2323 C C . GLU B 1 141 ? -16.578 -8.062 -8.562 1 97.69 141 GLU B C 1
ATOM 2325 O O . GLU B 1 141 ? -17.031 -9.203 -8.656 1 97.69 141 GLU B O 1
ATOM 2330 N N . ILE B 1 142 ? -15.672 -7.73 -7.742 1 97.81 142 ILE B N 1
ATOM 2331 C CA . ILE B 1 142 ? -15.07 -8.719 -6.852 1 97.81 142 ILE B CA 1
ATOM 2332 C C . ILE B 1 142 ? -15.359 -8.352 -5.398 1 97.81 142 ILE B C 1
ATOM 2334 O O . ILE B 1 142 ? -15.164 -7.199 -4.996 1 97.81 142 ILE B O 1
ATOM 2338 N N . ARG B 1 143 ? -15.773 -9.344 -4.691 1 96.94 143 ARG B N 1
ATOM 2339 C CA . ARG B 1 143 ? -16.125 -9.125 -3.295 1 96.94 143 ARG B CA 1
ATOM 2340 C C . ARG B 1 143 ? -15.406 -10.109 -2.381 1 96.94 143 ARG B C 1
ATOM 2342 O O . ARG B 1 143 ? -15.273 -11.289 -2.711 1 96.94 143 ARG B O 1
ATOM 2349 N N . LYS B 1 144 ? -14.938 -9.539 -1.296 1 95.88 144 LYS B N 1
ATOM 2350 C CA . LYS B 1 144 ? -14.336 -10.391 -0.271 1 95.88 144 LYS B CA 1
ATOM 2351 C C . LYS B 1 144 ? -15.406 -11.102 0.549 1 95.88 144 LYS B C 1
ATOM 2353 O O . LYS B 1 144 ? -16.422 -10.5 0.914 1 95.88 144 LYS B O 1
ATOM 2358 N N . ALA B 1 145 ? -15.203 -12.367 0.817 1 91.88 145 ALA B N 1
ATOM 2359 C CA . ALA B 1 145 ? -16.062 -13.172 1.69 1 91.88 145 ALA B CA 1
ATOM 2360 C C . ALA B 1 145 ? -15.258 -13.773 2.84 1 91.88 145 ALA B C 1
ATOM 2362 O O . ALA B 1 145 ? -14.094 -13.414 3.047 1 91.88 145 ALA B O 1
ATOM 2363 N N . SER B 1 146 ? -15.922 -14.562 3.654 1 90.5 146 SER B N 1
ATOM 2364 C CA . SER B 1 146 ? -15.289 -15.148 4.832 1 90.5 146 SER B CA 1
ATOM 2365 C C . SER B 1 146 ? -14.109 -16.031 4.441 1 90.5 146 SER B C 1
ATOM 2367 O O . SER B 1 146 ? -13.102 -16.078 5.148 1 90.5 146 SER B O 1
ATOM 2369 N N . MET B 1 147 ? -14.305 -16.75 3.357 1 88.69 147 MET B N 1
ATOM 2370 C CA . MET B 1 147 ? -13.25 -17.672 2.957 1 88.69 147 MET B CA 1
ATOM 2371 C C . MET B 1 147 ? -12.828 -17.422 1.513 1 88.69 147 MET B C 1
ATOM 2373 O O . MET B 1 147 ? -12.555 -18.375 0.769 1 88.69 147 MET B O 1
ATOM 2377 N N . GLY B 1 148 ? -12.492 -16.281 1.231 1 94 148 GLY B N 1
ATOM 2378 C CA . GLY B 1 148 ? -12.023 -16.016 -0.117 1 94 148 GLY B CA 1
ATOM 2379 C C . GLY B 1 148 ? -12.734 -14.852 -0.78 1 94 148 GLY B C 1
ATOM 2380 O O . GLY B 1 148 ? -13.07 -13.867 -0.121 1 94 148 GLY B O 1
ATOM 2381 N N . TYR B 1 149 ? -12.867 -15.031 -2.238 1 97.44 149 TYR B N 1
ATOM 2382 C CA . TYR B 1 149 ? -13.445 -13.938 -3.01 1 97.44 149 TYR B CA 1
ATOM 2383 C C . TYR B 1 149 ? -14.477 -14.453 -4.004 1 97.44 149 TYR B C 1
ATOM 2385 O O . TYR B 1 149 ? -14.375 -15.594 -4.48 1 97.44 149 TYR B O 1
ATOM 2393 N N . PHE B 1 150 ? -15.438 -13.609 -4.219 1 97.75 150 PHE B N 1
ATOM 2394 C CA . PHE B 1 150 ? -16.406 -13.836 -5.281 1 97.75 150 PHE B CA 1
ATOM 2395 C C . PHE B 1 150 ? -16.25 -12.82 -6.398 1 97.75 150 PHE B C 1
ATOM 2397 O O . PHE B 1 150 ? -15.992 -11.641 -6.137 1 97.75 150 PHE B O 1
ATOM 2404 N N . MET B 1 151 ? -16.438 -13.281 -7.562 1 98.12 151 MET B N 1
ATOM 2405 C CA . MET B 1 151 ? -16.297 -12.43 -8.742 1 98.12 151 MET B CA 1
ATOM 2406 C C . MET B 1 151 ? -17.547 -12.5 -9.609 1 98.12 151 MET B C 1
ATOM 2408 O O . MET B 1 151 ? -18 -13.586 -9.961 1 98.12 151 MET B O 1
ATOM 2412 N N . ASN B 1 152 ? -18.125 -11.336 -9.875 1 97.62 152 ASN B N 1
ATOM 2413 C CA . ASN B 1 152 ? -19.234 -11.172 -10.805 1 97.62 152 ASN B CA 1
ATOM 2414 C C . ASN B 1 152 ? -18.766 -10.547 -12.117 1 97.62 152 ASN B C 1
ATOM 2416 O O . ASN B 1 152 ? -18.156 -9.469 -12.117 1 97.62 152 ASN B O 1
ATOM 2420 N N . LEU B 1 153 ? -19.094 -11.234 -13.156 1 97.31 153 LEU B N 1
ATOM 2421 C CA . LEU B 1 153 ? -18.734 -10.719 -14.477 1 97.31 153 LEU B CA 1
ATOM 2422 C C . LEU B 1 153 ? -19.984 -10.398 -15.289 1 97.31 153 LEU B C 1
ATOM 2424 O O . LEU B 1 153 ? -20.797 -11.281 -15.555 1 97.31 153 LEU B O 1
ATOM 2428 N N . ASP B 1 154 ? -20.094 -9.141 -15.594 1 96.25 154 ASP B N 1
ATOM 2429 C CA . ASP B 1 154 ? -21.203 -8.648 -16.406 1 96.25 154 ASP B CA 1
ATOM 2430 C C . ASP B 1 154 ? -22.547 -8.953 -15.75 1 96.25 154 ASP B C 1
ATOM 2432 O O . ASP B 1 154 ? -23.484 -9.375 -16.422 1 96.25 154 ASP B O 1
ATOM 2436 N N . GLY B 1 155 ? -22.578 -8.867 -14.547 1 94.5 155 GLY B N 1
ATOM 2437 C CA . GLY B 1 155 ? -23.828 -8.984 -13.82 1 94.5 155 GLY B CA 1
ATOM 2438 C C . GLY B 1 155 ? -24.281 -10.422 -13.656 1 94.5 155 GLY B C 1
ATOM 2439 O O . GLY B 1 155 ? -25.406 -10.672 -13.195 1 94.5 155 GLY B O 1
ATOM 2440 N N . GLN B 1 156 ? -23.531 -11.359 -14.078 1 96.31 156 GLN B N 1
ATOM 2441 C CA . GLN B 1 156 ? -23.859 -12.773 -13.938 1 96.31 156 GLN B CA 1
ATOM 2442 C C . GLN B 1 156 ? -23.656 -13.25 -12.508 1 96.31 156 GLN B C 1
ATOM 2444 O O . GLN B 1 156 ? -23.219 -12.477 -11.648 1 96.31 156 GLN B O 1
ATOM 2449 N N . HIS B 1 157 ? -24.078 -14.531 -12.289 1 96.12 157 HIS B N 1
ATOM 2450 C CA . HIS B 1 157 ? -23.906 -15.078 -10.953 1 96.12 157 HIS B CA 1
ATOM 2451 C C . HIS B 1 157 ? -22.438 -15.102 -10.547 1 96.12 157 HIS B C 1
ATOM 2453 O O . HIS B 1 157 ? -21.547 -15.172 -11.398 1 96.12 157 HIS B O 1
ATOM 2459 N N . ALA B 1 158 ? -22.219 -15.125 -9.312 1 96.5 158 ALA B N 1
ATOM 2460 C CA . ALA B 1 158 ? -20.859 -15.023 -8.781 1 96.5 158 ALA B CA 1
ATOM 2461 C C . ALA B 1 158 ? -20.141 -16.359 -8.867 1 96.5 158 ALA B C 1
ATOM 2463 O O . ALA B 1 158 ? -20.734 -17.422 -8.648 1 96.5 158 ALA B O 1
ATOM 2464 N N . VAL B 1 159 ? -18.922 -16.281 -9.195 1 96.94 159 VAL B N 1
ATOM 2465 C CA . VAL B 1 159 ? -18.047 -17.438 -9.102 1 96.94 159 VAL B CA 1
ATOM 2466 C C . VAL B 1 159 ? -16.953 -17.172 -8.078 1 96.94 159 VAL B C 1
ATOM 2468 O O . VAL B 1 159 ? -16.609 -16.016 -7.805 1 96.94 159 VAL B O 1
ATOM 2471 N N . ARG B 1 160 ? -16.391 -18.234 -7.52 1 97.69 160 ARG B N 1
ATOM 2472 C CA . ARG B 1 160 ? -15.266 -18.047 -6.602 1 97.69 160 ARG B CA 1
ATOM 2473 C C . ARG B 1 160 ? -13.984 -17.719 -7.359 1 97.69 160 ARG B C 1
ATOM 2475 O O . ARG B 1 160 ? -13.766 -18.234 -8.461 1 97.69 160 ARG B O 1
ATOM 2482 N N . ALA B 1 161 ? -13.234 -16.844 -6.797 1 97.19 161 ALA B N 1
ATOM 2483 C CA . ALA B 1 161 ? -12.031 -16.406 -7.488 1 97.19 161 ALA B CA 1
ATOM 2484 C C . ALA B 1 161 ? -10.875 -16.203 -6.512 1 97.19 161 ALA B C 1
ATOM 2486 O O . ALA B 1 161 ? -11.086 -16.109 -5.301 1 97.19 161 ALA B O 1
ATOM 2487 N N . ARG B 1 162 ? -9.695 -16.203 -7.051 1 95.62 162 ARG B N 1
ATOM 2488 C CA . ARG B 1 162 ? -8.477 -15.914 -6.305 1 95.62 162 ARG B CA 1
ATOM 2489 C C . ARG B 1 162 ? -7.551 -15 -7.105 1 95.62 162 ARG B C 1
ATOM 2491 O O . ARG B 1 162 ? -7.453 -15.125 -8.328 1 95.62 162 ARG B O 1
ATOM 2498 N N . ARG B 1 163 ? -6.891 -14.227 -6.32 1 93.69 163 ARG B N 1
ATOM 2499 C CA . ARG B 1 163 ? -5.93 -13.328 -6.961 1 93.69 163 ARG B CA 1
ATOM 2500 C C . ARG B 1 163 ? -4.664 -14.086 -7.359 1 93.69 163 ARG B C 1
ATOM 2502 O O . ARG B 1 163 ? -4.094 -14.828 -6.551 1 93.69 163 ARG B O 1
ATOM 2509 N N . VAL B 1 164 ? -4.219 -13.906 -8.586 1 90.75 164 VAL B N 1
ATOM 2510 C CA . VAL B 1 164 ? -3.041 -14.594 -9.109 1 90.75 164 VAL B CA 1
ATOM 2511 C C . VAL B 1 164 ? -1.887 -13.609 -9.258 1 90.75 164 VAL B C 1
ATOM 2513 O O . VAL B 1 164 ? -0.719 -13.984 -9.125 1 90.75 164 VAL B O 1
ATOM 2516 N N . LYS B 1 165 ? -2.207 -12.477 -9.695 1 85.12 165 LYS B N 1
ATOM 2517 C CA . LYS B 1 165 ? -1.234 -11.398 -9.875 1 85.12 165 LYS B CA 1
ATOM 2518 C C . LYS B 1 165 ? -1.84 -10.047 -9.516 1 85.12 165 LYS B C 1
ATOM 2520 O O . LYS B 1 165 ? -3.035 -9.82 -9.719 1 85.12 165 LYS B O 1
#

pLDDT: mean 88.85, std 16.48, range [34.62, 98.88]

InterPro domains:
  IPR016987 Uncharacterised conserved protein UCP023238 [PIRSF032038] (3-165)

Organism: NCBI:txid2803784

Solvent-accessible surface area (backbone atoms only — not comparable to full-atom values): 18858 Å² total; per-residue (Å²): 135,84,80,78,76,78,78,77,78,75,77,73,75,67,73,76,68,83,74,71,44,67,60,58,47,53,44,60,55,29,72,74,49,82,51,64,71,59,23,38,55,41,44,55,52,29,52,50,50,42,54,53,32,43,73,50,27,49,28,41,74,38,38,42,69,53,35,51,48,34,48,60,71,45,61,76,56,94,56,75,62,55,54,74,55,50,46,67,56,53,70,73,62,72,36,42,47,76,51,34,26,61,38,55,50,64,50,96,85,68,31,46,36,34,30,30,67,93,63,40,25,36,31,47,66,54,86,74,80,74,94,63,82,72,42,62,69,31,44,34,37,37,33,60,54,96,86,50,32,36,35,25,56,64,81,43,78,70,38,38,33,42,65,70,82,135,82,81,78,79,78,78,77,78,76,76,74,74,68,73,74,67,83,75,70,44,67,60,59,46,51,44,61,55,29,72,72,48,83,51,63,72,59,24,38,53,42,43,54,52,28,50,52,51,42,53,53,32,43,73,51,24,48,28,40,75,40,38,42,68,53,34,51,47,35,48,59,72,44,61,75,57,92,56,76,62,56,53,74,55,49,47,68,57,54,72,73,63,72,37,43,48,77,52,35,26,62,40,55,48,64,50,95,84,68,31,47,36,37,31,31,67,93,64,41,26,36,31,46,66,54,86,74,80,74,93,63,82,71,45,63,70,31,44,33,38,38,34,62,55,98,87,48,32,35,35,23,56,65,84,43,77,69,38,37,33,42,64,71,82

Nearest PDB structures (foldseek):
  8hl2-assembly1_AS4E  TM=5.873E-01  e=3.060E+00  Sulfolobus acidocaldarius DSM 639
  6rm3-assembly1_SE0  TM=3.777E-01  e=3.558E-01  Vairimorpha necatrix
  9cai-assembly1_AE  TM=5.591E-01  e=3.643E+00  Caenorhabditis elegans
  7zai-assembly1_E  TM=3.527E-01  e=4.236E-01  Pyrococcus abyssi GE5
  8p5d-assembly1_SE0  TM=4.553E-01  e=2.425E+00  Spraguea lophii 42_110